Protein AF-A0AB33JSW4-F1 (afdb_monomer_lite)

Foldseek 3Di:
DDDDPDDDDDDWDWDQQQEEEEEWQCPPQNQLRQQVSLQLCLLQRLQALYFYAYLVLLPPPLLVVLLLVSLHQYYAYEFEAPVSVCLSVPCPLVVVLVVDPQPDDVSSVVVSVVRRLDTDDDPSSVSSLVSSVVSCVVSVHPPDPVSVVGHYRYPNDDSCPNDPLSVVQDDDQDADESSLRRFLVNSQVRLVQTYHPDDDPDDDHNVNVSVCLLPPPPPVVVCVSVVRDDPPHHRSHDCVSSVGDTDDDDDDADAAAEFEERDSNSSSSQRSVVSVHVHYGYDYDDDPPPSVCVNPPPPHDDDDDD

Secondary structure (DSSP, 8-state):
--------------PPPP-EEEEE--SS-HHHHHHHHHHHHHHHHTTTT-EEEETGGGG-HHHHHHHHHH--SEEEEEE-BHHHHHHHSTTHHHHHHHHS--SSHHHHHHHHHHHHHSBP--HHHHHHHHHHHHHHHHHT-S-SGGGTT-S-EETTS-TTTS-GGGGT--SPPB-EEGGG--SHHHHHHHHHH-EE-----S---HHHHHHHHHT-S--HHHHHHSTT--TT--BTT-TTTTT------SPPPPPPEEEE-SSHHHHHHHHHHHHHSS-EEEE-SSS--GGGGGG--SSPPP----

Radius of gyration: 21.15 Å; chains: 1; bounding box: 60×50×78 Å

pLDDT: mean 75.03, std 19.71, range [27.05, 97.94]

Sequence (306 aa):
MSEQPLTFLPLSYAARPPRLVVVAPQGDDWVRWAAAALARLSKVWGCSGSVVLPAEAIEHPALQRCLARLQSDHVVPYVPSWDTADEITPGLIEGLLARHVIPDEAAREEFERSVRKESWNAPVVAEAEAAATALRSRLAVNQREDFLHVHHLFDADDDHSLTPLASVATAPLIGVPKSLVTTAASLAYAMHVGVQETLLEGLVESRQWLEAAARRDESPLLGDFHPAAGPDALAMMSHQAGLCVQVRRGYQPAQATMVLGDRPEDFALAQVLRQLHDSVVWLPGDEVSLASFWLFDRGHRIVPSR

Organism: NCBI:txid3231513

Structure (mmCIF, N/CA/C/O backbone):
data_AF-A0AB33JSW4-F1
#
_entry.id   AF-A0AB33JSW4-F1
#
loop_
_atom_site.group_PDB
_atom_site.id
_atom_site.type_symbol
_atom_site.label_atom_id
_atom_site.label_alt_id
_atom_site.label_comp_id
_atom_site.label_asym_id
_atom_site.label_entity_id
_atom_site.label_seq_id
_atom_site.pdbx_PDB_ins_code
_atom_site.Cartn_x
_atom_site.Cartn_y
_atom_site.Cartn_z
_atom_site.occupancy
_atom_site.B_iso_or_equiv
_atom_site.auth_seq_id
_atom_site.auth_comp_id
_atom_site.auth_asym_id
_atom_site.auth_atom_id
_atom_site.pdbx_PDB_model_num
ATOM 1 N N . MET A 1 1 ? -33.353 11.082 50.898 1.00 48.84 1 MET A N 1
ATOM 2 C CA . MET A 1 1 ? -32.265 11.547 50.014 1.00 48.84 1 MET A CA 1
ATOM 3 C C . MET A 1 1 ? -31.881 10.363 49.149 1.00 48.84 1 MET A C 1
ATOM 5 O O . MET A 1 1 ? -31.458 9.362 49.705 1.00 48.84 1 MET A O 1
ATOM 9 N N . SER A 1 2 ? -32.166 10.404 47.846 1.00 55.88 2 SER A N 1
ATOM 10 C CA . SER A 1 2 ? -31.800 9.322 46.926 1.00 55.88 2 SER A CA 1
ATOM 11 C C . SER A 1 2 ? -30.300 9.391 46.655 1.00 55.88 2 SER A C 1
ATOM 13 O O . SER A 1 2 ? -29.830 10.400 46.128 1.00 55.88 2 SER A O 1
ATOM 15 N N . GLU A 1 3 ? -29.561 8.350 47.024 1.00 59.19 3 GLU A N 1
ATOM 16 C CA . GLU A 1 3 ? -28.165 8.191 46.622 1.00 59.19 3 GLU A CA 1
ATOM 17 C C . GLU A 1 3 ? -28.110 8.082 45.095 1.00 59.19 3 GLU A C 1
ATOM 19 O O . GLU A 1 3 ? -28.617 7.126 44.508 1.00 59.19 3 GLU A O 1
ATOM 24 N N . GLN A 1 4 ? -27.548 9.093 44.433 1.00 62.22 4 GLN A N 1
ATOM 25 C CA . GLN A 1 4 ? -27.188 8.956 43.028 1.00 62.22 4 GLN A CA 1
ATOM 26 C C . GLN A 1 4 ? -25.978 8.019 42.943 1.00 62.22 4 GLN A C 1
ATOM 28 O O . GLN A 1 4 ? -24.983 8.264 43.630 1.00 62.22 4 GLN A O 1
ATOM 33 N N . PRO A 1 5 ? -26.033 6.956 42.124 1.00 63.19 5 PRO A N 1
ATOM 34 C CA . PRO A 1 5 ? -24.902 6.060 41.964 1.00 63.19 5 PRO A CA 1
ATOM 35 C C . PRO A 1 5 ? -23.712 6.834 41.388 1.00 63.19 5 PRO A C 1
ATOM 37 O O . PRO A 1 5 ? -23.819 7.497 40.352 1.00 63.19 5 PRO A O 1
ATOM 40 N N . LEU A 1 6 ? -22.569 6.741 42.072 1.00 54.00 6 LEU A N 1
ATOM 41 C CA . LEU A 1 6 ? -21.294 7.250 41.578 1.00 54.00 6 LEU A CA 1
ATOM 42 C C . LEU A 1 6 ? -21.015 6.622 40.210 1.00 54.00 6 LEU A C 1
ATOM 44 O O . LEU A 1 6 ? -20.817 5.414 40.089 1.00 54.00 6 LEU A O 1
ATOM 48 N N . THR A 1 7 ? -21.028 7.454 39.173 1.00 54.31 7 THR A N 1
ATOM 49 C CA . THR A 1 7 ? -20.719 7.031 37.810 1.00 54.31 7 THR A CA 1
ATOM 50 C C . THR A 1 7 ? -19.234 7.267 37.587 1.00 54.31 7 THR A C 1
ATOM 52 O O . THR A 1 7 ? -18.783 8.406 37.483 1.00 54.31 7 THR A O 1
ATOM 55 N N . PHE A 1 8 ? -18.451 6.193 37.568 1.00 61.72 8 PHE A N 1
ATOM 56 C CA . PHE A 1 8 ? -17.027 6.277 37.269 1.00 61.72 8 PHE A CA 1
ATOM 57 C C . PHE A 1 8 ? -16.837 6.334 35.751 1.00 61.72 8 PHE A C 1
ATOM 59 O O . PHE A 1 8 ? -17.281 5.439 35.036 1.00 61.72 8 PHE A O 1
ATOM 66 N N . LEU A 1 9 ? -16.165 7.379 35.263 1.00 56.12 9 LEU A N 1
ATOM 67 C CA . LEU A 1 9 ? -15.677 7.445 33.886 1.00 56.12 9 LEU A CA 1
ATOM 68 C C . LEU A 1 9 ? -14.349 6.679 33.812 1.00 56.12 9 LEU A C 1
ATOM 70 O O . LEU A 1 9 ? -13.378 7.099 34.449 1.00 56.12 9 LEU A O 1
ATOM 74 N N . PRO A 1 10 ? -14.275 5.553 33.085 1.00 53.09 10 PRO A N 1
ATOM 75 C CA . PRO A 1 10 ? -13.012 4.861 32.892 1.00 53.09 10 PRO A CA 1
ATOM 76 C C . PRO A 1 10 ? -12.062 5.760 32.096 1.00 53.09 10 PRO A C 1
ATOM 78 O O . PRO A 1 10 ? -12.411 6.270 31.033 1.00 53.09 10 PRO A O 1
ATOM 81 N N . LEU A 1 11 ? -10.854 5.948 32.626 1.00 45.06 11 LEU A N 1
ATOM 82 C CA . LEU A 1 11 ? -9.808 6.762 32.017 1.00 45.06 11 LEU A CA 1
ATOM 83 C C . LEU A 1 11 ? -8.720 5.816 31.501 1.00 45.06 11 LEU A C 1
ATOM 85 O O . LEU A 1 11 ? -8.040 5.156 32.287 1.00 45.06 11 LEU A O 1
ATOM 89 N N . SER A 1 12 ? -8.598 5.701 30.180 1.00 52.09 12 SER A N 1
ATOM 90 C CA . SER A 1 12 ? -7.522 4.959 29.517 1.00 52.09 12 SER A CA 1
ATOM 91 C C . SER A 1 12 ? -6.473 5.937 29.005 1.00 52.09 12 SER A C 1
ATOM 93 O O . SER A 1 12 ? -6.820 6.895 28.316 1.00 52.09 12 SER A O 1
ATOM 95 N N . TYR A 1 13 ? -5.201 5.675 29.295 1.00 48.50 13 TYR A N 1
ATOM 96 C CA . TYR A 1 13 ? -4.075 6.399 28.716 1.00 48.50 13 TYR A CA 1
ATOM 97 C C . TYR A 1 13 ? -3.141 5.402 28.027 1.00 48.50 13 TYR A C 1
ATOM 99 O O . TYR A 1 13 ? -2.859 4.325 28.550 1.00 48.50 13 TYR A O 1
ATOM 107 N N . ALA A 1 14 ? -2.680 5.761 26.838 1.00 56.78 14 ALA A N 1
ATOM 108 C CA . ALA A 1 14 ? -1.619 5.075 26.118 1.00 56.78 14 ALA A CA 1
ATOM 109 C C . ALA A 1 14 ? -0.850 6.131 25.319 1.00 56.78 14 ALA A C 1
ATOM 111 O O . ALA A 1 14 ? -1.443 7.124 24.886 1.00 56.78 14 ALA A O 1
ATOM 112 N N . ALA A 1 15 ? 0.452 5.926 25.112 1.00 61.16 15 ALA A N 1
ATOM 113 C CA . ALA A 1 15 ? 1.154 6.662 24.070 1.00 61.16 15 ALA A CA 1
ATOM 114 C C . ALA A 1 15 ? 0.527 6.262 22.725 1.00 61.16 15 ALA A C 1
ATOM 116 O O . ALA A 1 15 ? 0.390 5.073 22.431 1.00 61.16 15 ALA A O 1
ATOM 117 N N . ARG A 1 16 ? 0.068 7.244 21.945 1.00 68.06 16 ARG A N 1
ATOM 118 C CA . ARG A 1 16 ? -0.501 6.974 20.623 1.00 68.06 16 ARG A CA 1
ATOM 119 C C . ARG A 1 16 ? 0.647 6.576 19.685 1.00 68.06 16 ARG A C 1
ATOM 121 O O . ARG A 1 16 ? 1.625 7.323 19.652 1.00 68.06 16 ARG A O 1
ATOM 128 N N . PRO A 1 17 ? 0.549 5.470 18.922 1.00 70.06 17 PRO A N 1
ATOM 129 C CA . PRO A 1 17 ? 1.526 5.202 17.873 1.00 70.06 17 PRO A CA 1
ATOM 130 C C . PRO A 1 17 ? 1.549 6.372 16.877 1.00 70.06 17 PRO A C 1
ATOM 132 O O . PRO A 1 17 ? 0.487 6.965 16.631 1.00 70.06 17 PRO A O 1
ATOM 135 N N . PRO A 1 18 ? 2.713 6.697 16.288 1.00 75.75 18 PRO A N 1
ATOM 136 C CA . PRO A 1 18 ? 2.768 7.543 15.106 1.00 75.75 18 PRO A CA 1
ATOM 137 C C . PRO A 1 18 ? 1.822 7.005 14.032 1.00 75.75 18 PRO A C 1
ATOM 139 O O . PRO A 1 18 ? 1.801 5.808 13.751 1.00 75.75 18 PRO A O 1
ATOM 142 N N . ARG A 1 19 ? 1.002 7.883 13.459 1.00 84.19 19 ARG A N 1
ATOM 143 C CA . ARG A 1 19 ? 0.019 7.540 12.431 1.00 84.19 19 ARG A CA 1
ATOM 144 C C . ARG A 1 19 ? 0.489 8.077 11.095 1.00 84.19 19 ARG A C 1
ATOM 146 O O . ARG A 1 19 ? 0.356 9.274 10.824 1.00 84.19 19 ARG A O 1
ATOM 153 N N . LEU A 1 20 ? 1.020 7.187 10.269 1.00 87.75 20 LEU A N 1
ATOM 154 C CA . LEU A 1 20 ? 1.407 7.490 8.902 1.00 87.75 20 LEU A CA 1
ATOM 155 C C . LEU A 1 20 ? 0.274 7.106 7.949 1.00 87.75 20 LEU A C 1
ATOM 157 O O . LEU A 1 20 ? -0.283 6.013 8.027 1.00 87.75 20 LEU A O 1
ATOM 161 N N . VAL A 1 21 ? -0.060 8.008 7.037 1.00 94.12 21 VAL A N 1
ATOM 162 C CA . VAL A 1 21 ? -0.893 7.703 5.875 1.00 94.12 21 VAL A CA 1
ATOM 163 C C . VAL A 1 21 ? 0.030 7.568 4.675 1.00 94.12 21 VAL A C 1
ATOM 165 O O . VAL A 1 21 ? 0.664 8.542 4.270 1.00 94.12 21 VAL A O 1
ATOM 168 N N . VAL A 1 22 ? 0.097 6.370 4.110 1.00 95.62 22 VAL A N 1
ATOM 169 C CA . VAL A 1 22 ? 0.805 6.101 2.861 1.00 95.62 22 VAL A CA 1
ATOM 170 C C . VAL A 1 22 ? -0.196 6.130 1.716 1.00 95.62 22 VAL A C 1
ATOM 172 O O . VAL A 1 22 ? -1.188 5.405 1.736 1.00 95.62 22 VAL A O 1
ATOM 175 N N . VAL A 1 23 ? 0.060 6.966 0.718 1.00 97.94 23 VAL A N 1
ATOM 176 C CA . VAL A 1 23 ? -0.725 7.043 -0.512 1.00 97.94 23 VAL A CA 1
ATOM 177 C C . VAL A 1 23 ? -0.049 6.182 -1.567 1.00 97.94 23 VAL A C 1
ATOM 179 O O . VAL A 1 23 ? 1.044 6.507 -2.024 1.00 97.94 23 VAL A O 1
ATOM 182 N N . ALA A 1 24 ? -0.676 5.068 -1.920 1.00 97.94 24 ALA A N 1
ATOM 183 C CA . ALA A 1 24 ? -0.163 4.139 -2.915 1.00 97.94 24 ALA A CA 1
ATOM 184 C C . ALA A 1 24 ? -0.662 4.508 -4.321 1.00 97.94 24 ALA A C 1
ATOM 186 O O . ALA A 1 24 ? -1.804 4.967 -4.455 1.00 97.94 24 ALA A O 1
ATOM 187 N N . PRO A 1 25 ? 0.139 4.255 -5.372 1.00 97.56 25 PRO A N 1
ATOM 188 C CA . PRO A 1 25 ? -0.376 4.186 -6.734 1.00 97.56 25 PRO A CA 1
ATOM 189 C C . PRO A 1 25 ? -1.591 3.252 -6.801 1.00 97.56 25 PRO A C 1
ATOM 191 O O . PRO A 1 25 ? -1.671 2.276 -6.056 1.00 97.56 25 PRO A O 1
ATOM 194 N N . GLN A 1 26 ? -2.552 3.566 -7.669 1.00 94.25 26 GLN A N 1
ATOM 195 C CA . GLN A 1 26 ? -3.720 2.712 -7.882 1.00 94.25 26 GLN A CA 1
ATOM 196 C C . GLN A 1 26 ? -3.551 1.896 -9.163 1.00 94.25 26 GLN A C 1
ATOM 198 O O . GLN A 1 26 ? -3.364 0.689 -9.077 1.00 94.25 26 GLN A O 1
ATOM 203 N N . GLY A 1 27 ? -3.538 2.540 -10.335 1.00 92.38 27 GLY A N 1
ATOM 204 C CA . GLY A 1 27 ? -3.425 1.841 -11.621 1.00 92.38 27 GLY A CA 1
ATOM 205 C C . GLY A 1 27 ? -4.457 0.715 -11.799 1.00 92.38 27 GLY A C 1
ATOM 206 O O . GLY A 1 27 ? -5.450 0.639 -11.074 1.00 92.38 27 GLY A O 1
ATOM 207 N N . ASP A 1 28 ? -4.202 -0.178 -12.757 1.00 93.31 28 ASP A N 1
ATOM 208 C CA . ASP A 1 28 ? -5.094 -1.314 -13.029 1.00 93.31 28 ASP A CA 1
ATOM 209 C C . ASP A 1 28 ? -4.992 -2.416 -11.952 1.00 93.31 28 ASP A C 1
ATOM 211 O O . ASP A 1 28 ? -5.995 -3.036 -11.602 1.00 93.31 28 ASP A O 1
ATOM 215 N N . ASP A 1 29 ? -3.797 -2.639 -11.383 1.00 95.12 29 ASP A N 1
ATOM 216 C CA . ASP A 1 29 ? -3.545 -3.633 -10.323 1.00 95.12 29 ASP A CA 1
ATOM 217 C C . ASP A 1 29 ? -3.324 -2.970 -8.952 1.00 95.12 29 ASP A C 1
ATOM 219 O O . ASP A 1 29 ? -2.264 -3.054 -8.321 1.00 95.12 29 ASP A O 1
ATOM 223 N N . TRP A 1 30 ? -4.355 -2.268 -8.482 1.00 96.12 30 TRP A N 1
ATOM 224 C CA . TRP A 1 30 ? -4.317 -1.535 -7.214 1.00 96.12 30 TRP A CA 1
ATOM 225 C C . TRP A 1 30 ? -4.045 -2.426 -6.000 1.00 96.12 30 TRP A C 1
ATOM 227 O O . TRP A 1 30 ? -3.497 -1.955 -5.001 1.00 96.12 30 TRP A O 1
ATOM 237 N N . VAL A 1 31 ? -4.415 -3.710 -6.073 1.00 96.06 31 VAL A N 1
ATOM 238 C CA . VAL A 1 31 ? -4.191 -4.676 -4.995 1.00 96.06 31 VAL A CA 1
ATOM 239 C C . VAL A 1 31 ? -2.697 -4.876 -4.789 1.00 96.06 31 VAL A C 1
ATOM 241 O O . VAL A 1 31 ? -2.221 -4.764 -3.656 1.00 96.06 31 VAL A O 1
ATOM 244 N N . ARG A 1 32 ? -1.948 -5.130 -5.868 1.00 95.94 32 ARG A N 1
ATOM 245 C CA . ARG A 1 32 ? -0.498 -5.311 -5.773 1.00 95.94 32 ARG A CA 1
ATOM 246 C C . ARG A 1 32 ? 0.220 -4.028 -5.382 1.00 95.94 32 ARG A C 1
ATOM 248 O O . ARG A 1 32 ? 1.148 -4.089 -4.578 1.00 95.94 32 ARG A O 1
ATOM 255 N N . TRP A 1 33 ? -0.230 -2.869 -5.865 1.00 97.31 33 TRP A N 1
ATOM 256 C CA . TRP A 1 33 ? 0.337 -1.588 -5.433 1.00 97.31 33 TRP A CA 1
ATOM 257 C C . TRP A 1 33 ? 0.115 -1.319 -3.943 1.00 97.31 33 TRP A C 1
ATOM 259 O O . TRP A 1 33 ? 1.050 -0.937 -3.234 1.00 97.31 33 TRP A O 1
ATOM 269 N N . ALA A 1 34 ? -1.094 -1.575 -3.437 1.00 97.00 34 ALA A N 1
ATOM 270 C CA . ALA A 1 34 ? -1.393 -1.473 -2.014 1.00 97.00 34 ALA A CA 1
ATOM 271 C C . ALA A 1 34 ? -0.574 -2.477 -1.189 1.00 97.00 34 ALA A C 1
ATOM 273 O O . ALA A 1 34 ? -0.084 -2.128 -0.115 1.00 97.00 34 ALA A O 1
ATOM 274 N N . ALA A 1 35 ? -0.388 -3.702 -1.690 1.00 95.00 35 ALA A N 1
ATOM 275 C CA . ALA A 1 35 ? 0.438 -4.717 -1.045 1.00 95.00 35 ALA A CA 1
ATOM 276 C C . ALA A 1 35 ? 1.918 -4.314 -0.987 1.00 95.00 35 ALA A C 1
ATOM 278 O O . ALA A 1 35 ? 2.541 -4.486 0.058 1.00 95.00 35 ALA A O 1
ATOM 279 N N . ALA A 1 36 ? 2.466 -3.740 -2.060 1.00 95.06 36 ALA A N 1
ATOM 280 C CA . ALA A 1 36 ? 3.840 -3.245 -2.101 1.00 95.06 36 ALA A CA 1
ATOM 281 C C . ALA A 1 36 ? 4.058 -2.098 -1.102 1.00 95.06 36 ALA A C 1
ATOM 283 O O . ALA A 1 36 ? 4.956 -2.170 -0.260 1.00 95.06 36 ALA A O 1
ATOM 284 N N . ALA A 1 37 ? 3.160 -1.108 -1.095 1.00 94.56 37 ALA A N 1
ATOM 285 C CA . ALA A 1 37 ? 3.185 -0.028 -0.113 1.00 94.56 37 ALA A CA 1
ATOM 286 C C . ALA A 1 37 ? 3.052 -0.553 1.328 1.00 94.56 37 ALA A C 1
ATOM 288 O O . ALA A 1 37 ? 3.735 -0.070 2.232 1.00 94.56 37 ALA A O 1
ATOM 289 N N . LEU A 1 38 ? 2.200 -1.560 1.555 1.00 91.75 38 LEU A N 1
ATOM 290 C CA . LEU A 1 38 ? 2.018 -2.178 2.867 1.00 91.75 38 LEU A CA 1
ATOM 291 C C . LEU A 1 38 ? 3.250 -2.976 3.299 1.00 91.75 38 LEU A C 1
ATOM 293 O O . LEU A 1 38 ? 3.618 -2.909 4.470 1.00 91.75 38 LEU A O 1
ATOM 297 N N . ALA A 1 39 ? 3.904 -3.690 2.381 1.00 89.00 39 ALA A N 1
ATOM 298 C CA . ALA A 1 39 ? 5.151 -4.406 2.647 1.00 89.00 39 ALA A CA 1
ATOM 299 C C . ALA A 1 39 ? 6.218 -3.432 3.132 1.00 89.00 39 ALA A C 1
ATOM 301 O O . ALA A 1 39 ? 6.839 -3.619 4.182 1.00 89.00 39 ALA A O 1
ATOM 302 N N . ARG A 1 40 ? 6.326 -2.320 2.408 1.00 87.88 40 ARG A N 1
ATOM 303 C CA . ARG A 1 40 ? 7.304 -1.290 2.687 1.00 87.88 40 ARG A CA 1
ATOM 304 C C . ARG A 1 40 ? 7.039 -0.566 4.003 1.00 87.88 40 ARG A C 1
ATOM 306 O O . ARG A 1 40 ? 7.933 -0.421 4.837 1.00 87.88 40 ARG A O 1
ATOM 313 N N . LEU A 1 41 ? 5.786 -0.187 4.241 1.00 85.75 41 LEU A N 1
ATOM 314 C CA . LEU A 1 41 ? 5.340 0.395 5.505 1.00 85.75 41 LEU A CA 1
ATOM 315 C C . LEU A 1 41 ? 5.586 -0.555 6.688 1.00 85.75 41 LEU A C 1
ATOM 317 O O . LEU A 1 41 ? 5.984 -0.111 7.768 1.00 85.75 41 LEU A O 1
ATOM 321 N N . SER A 1 42 ? 5.376 -1.859 6.481 1.00 79.25 42 SER A N 1
ATOM 322 C CA . SER A 1 42 ? 5.580 -2.880 7.513 1.00 79.25 42 SER A CA 1
ATOM 323 C C . SER A 1 42 ? 7.051 -2.989 7.891 1.00 79.25 42 SER A C 1
ATOM 325 O O . SER A 1 42 ? 7.368 -3.124 9.070 1.00 79.25 42 SER A O 1
ATOM 327 N N . LYS A 1 43 ? 7.946 -2.874 6.910 1.00 77.44 43 LYS A N 1
ATOM 328 C CA . LYS A 1 43 ? 9.390 -2.954 7.117 1.00 77.44 43 LYS A CA 1
ATOM 329 C C . LYS A 1 43 ? 9.960 -1.733 7.841 1.00 77.44 43 LYS A C 1
ATOM 331 O O . LYS A 1 43 ? 10.730 -1.889 8.780 1.00 77.44 43 LYS A O 1
ATOM 336 N N . VAL A 1 44 ? 9.543 -0.528 7.445 1.00 73.75 44 VAL A N 1
ATOM 337 C CA . VAL A 1 44 ? 10.120 0.726 7.964 1.00 73.75 44 VAL A CA 1
ATOM 338 C C . VAL A 1 44 ? 9.483 1.180 9.286 1.00 73.75 44 VAL A C 1
ATOM 340 O O . VAL A 1 44 ? 10.169 1.709 10.160 1.00 73.75 44 VAL A O 1
ATOM 343 N N . TRP A 1 45 ? 8.170 0.993 9.456 1.00 69.12 45 TRP A N 1
ATOM 344 C CA . TRP A 1 45 ? 7.420 1.526 10.608 1.00 69.12 45 TRP A CA 1
ATOM 345 C C . TRP A 1 45 ? 6.730 0.462 11.459 1.00 69.12 45 TRP A C 1
ATOM 347 O O . TRP A 1 45 ? 6.041 0.810 12.422 1.00 69.12 45 TRP A O 1
ATOM 357 N N . GLY A 1 46 ? 6.853 -0.822 11.105 1.00 68.94 46 GLY A N 1
ATOM 358 C CA . GLY A 1 46 ? 6.104 -1.885 11.775 1.00 68.94 46 GLY A CA 1
ATOM 359 C C . GLY A 1 46 ? 4.595 -1.639 11.735 1.00 68.94 46 GLY A C 1
ATOM 360 O O . GLY A 1 46 ? 3.907 -2.025 12.671 1.00 68.94 46 GLY A O 1
ATOM 361 N N . CYS A 1 47 ? 4.105 -0.898 10.726 1.00 69.88 47 CYS A N 1
ATOM 362 C CA . CYS A 1 47 ? 2.703 -0.605 10.400 1.00 69.88 47 CYS A CA 1
ATOM 363 C C . CYS A 1 47 ? 1.731 -0.125 11.504 1.00 69.88 47 CYS A C 1
ATOM 365 O O . CYS A 1 47 ? 0.564 0.160 11.219 1.00 69.88 47 CYS A O 1
ATOM 367 N N . SER A 1 48 ? 2.152 -0.028 12.761 1.00 73.69 48 SER A N 1
ATOM 368 C CA . SER A 1 48 ? 1.279 0.279 13.890 1.00 73.69 48 SER A CA 1
ATOM 369 C C . SER A 1 48 ? 0.696 1.679 13.737 1.00 73.69 48 SER A C 1
ATOM 371 O O . SER A 1 48 ? 1.423 2.644 13.518 1.00 73.69 48 SER A O 1
ATOM 373 N N . GLY A 1 49 ? -0.630 1.803 13.832 1.00 77.00 49 GLY A N 1
ATOM 374 C CA . GLY A 1 49 ? -1.304 3.100 13.710 1.00 77.00 49 GLY A CA 1
ATOM 375 C C . GLY A 1 49 ? -1.355 3.672 12.289 1.00 77.00 49 GLY A C 1
ATOM 376 O O . GLY A 1 49 ? -1.975 4.718 12.092 1.00 77.00 49 GLY A O 1
ATOM 377 N N . SER A 1 50 ? -0.724 3.014 11.317 1.00 87.00 50 SER A N 1
ATOM 378 C CA . SER A 1 50 ? -0.538 3.525 9.961 1.00 87.00 50 SER A CA 1
ATOM 379 C C . SER A 1 50 ? -1.501 2.865 8.973 1.00 87.00 50 SER A C 1
ATOM 381 O O . SER A 1 50 ? -2.052 1.794 9.237 1.00 87.00 50 SER A O 1
ATOM 383 N N . VAL A 1 51 ? -1.752 3.535 7.850 1.00 93.00 51 VAL A N 1
ATOM 384 C CA . VAL A 1 51 ? -2.700 3.090 6.818 1.00 93.00 51 VAL A CA 1
ATOM 385 C C . VAL A 1 51 ? -2.106 3.262 5.429 1.00 93.00 51 VAL A C 1
ATOM 387 O O . VAL A 1 51 ? -1.360 4.207 5.186 1.00 93.00 51 VAL A O 1
ATOM 390 N N . VAL A 1 52 ? -2.488 2.373 4.514 1.00 96.25 52 VAL A N 1
ATOM 391 C CA . VAL A 1 52 ? -2.211 2.490 3.078 1.00 96.25 52 VAL A CA 1
ATOM 392 C C . VAL A 1 52 ? -3.518 2.809 2.365 1.00 96.25 52 VAL A C 1
ATOM 394 O O . VAL A 1 52 ? -4.512 2.116 2.579 1.00 96.25 52 VAL A O 1
ATOM 397 N N . LEU A 1 53 ? -3.524 3.851 1.537 1.00 97.50 53 LEU A N 1
ATOM 398 C CA . LEU A 1 53 ? -4.688 4.314 0.786 1.00 97.50 53 LEU A CA 1
ATOM 399 C C . LEU A 1 53 ? -4.338 4.379 -0.707 1.00 97.50 53 LEU A C 1
ATOM 401 O O . LEU A 1 53 ? -3.376 5.065 -1.054 1.00 97.50 53 LEU A O 1
ATOM 405 N N . PRO A 1 54 ? -5.102 3.728 -1.595 1.00 97.94 54 PRO A N 1
ATOM 406 C CA . PRO A 1 54 ? -4.992 3.952 -3.033 1.00 97.94 54 PRO A CA 1
ATOM 407 C C . PRO A 1 54 ? -5.286 5.418 -3.385 1.00 97.94 54 PRO A C 1
ATOM 409 O O . PRO A 1 54 ? -6.174 6.032 -2.788 1.00 97.94 54 PRO A O 1
ATOM 412 N N . ALA A 1 55 ? -4.538 5.980 -4.335 1.00 97.38 55 ALA A N 1
ATOM 413 C CA . ALA A 1 55 ? -4.560 7.410 -4.646 1.00 97.38 55 ALA A CA 1
ATOM 414 C C . ALA A 1 55 ? -5.963 7.964 -4.953 1.00 97.38 55 ALA A C 1
ATOM 416 O O . ALA A 1 55 ? -6.348 8.989 -4.389 1.00 97.38 55 ALA A O 1
ATOM 417 N N . GLU A 1 56 ? -6.757 7.286 -5.786 1.00 94.94 56 GLU A N 1
ATOM 418 C CA . GLU A 1 56 ? -8.079 7.793 -6.188 1.00 94.94 56 GLU A CA 1
ATOM 419 C C . GLU A 1 56 ? -9.116 7.665 -5.062 1.00 94.94 56 GLU A C 1
ATOM 421 O O . GLU A 1 56 ? -10.037 8.479 -4.952 1.00 94.94 56 GLU A O 1
ATOM 426 N N . ALA A 1 57 ? -8.936 6.696 -4.158 1.00 95.44 57 ALA A N 1
ATOM 427 C CA . ALA A 1 57 ? -9.848 6.465 -3.041 1.00 95.44 57 ALA A CA 1
ATOM 428 C C . ALA A 1 57 ? -9.880 7.619 -2.022 1.00 95.44 57 ALA A C 1
ATOM 430 O O . ALA A 1 57 ? -10.862 7.788 -1.294 1.00 95.44 57 ALA A O 1
ATOM 431 N N . ILE A 1 58 ? -8.825 8.437 -1.968 1.00 94.06 58 ILE A N 1
ATOM 432 C CA . ILE A 1 58 ? -8.637 9.526 -0.992 1.00 94.06 58 ILE A CA 1
ATOM 433 C C . ILE A 1 58 ? -9.722 10.605 -1.076 1.00 94.06 58 ILE A C 1
ATOM 435 O O . ILE A 1 58 ? -10.052 11.254 -0.068 1.00 94.06 58 ILE A O 1
ATOM 439 N N . GLU A 1 59 ? -10.291 10.788 -2.263 1.00 92.12 59 GLU A N 1
ATOM 440 C CA . GLU A 1 59 ? -11.333 11.779 -2.504 1.00 92.12 59 GLU A CA 1
ATOM 441 C C . GLU A 1 59 ? -12.729 11.274 -2.131 1.00 92.12 59 GLU A C 1
ATOM 443 O O . GLU A 1 59 ? -13.659 12.076 -2.013 1.00 92.12 59 GLU A O 1
ATOM 448 N N . HIS A 1 60 ? -12.883 9.981 -1.826 1.00 93.12 60 HIS A N 1
ATOM 449 C CA . HIS A 1 60 ? -14.177 9.410 -1.481 1.00 93.12 60 HIS A CA 1
ATOM 450 C C . HIS A 1 60 ? -14.777 10.074 -0.218 1.00 93.12 60 HIS A C 1
ATOM 452 O O . HIS A 1 60 ? -14.169 10.019 0.861 1.00 93.12 60 HIS A O 1
ATOM 458 N N . PRO A 1 61 ? -15.996 10.656 -0.275 1.00 88.50 61 PRO A N 1
ATOM 459 C CA . PRO A 1 61 ? -16.563 11.451 0.824 1.00 88.50 61 PRO A CA 1
ATOM 460 C C . PRO A 1 61 ? -16.669 10.715 2.166 1.00 88.50 61 PRO A C 1
ATOM 462 O O . PRO A 1 61 ? -16.514 11.319 3.233 1.00 88.50 61 PRO A O 1
ATOM 465 N N . ALA A 1 62 ? -16.928 9.402 2.139 1.00 85.94 62 ALA A N 1
ATOM 466 C CA . ALA A 1 62 ? -16.984 8.599 3.361 1.00 85.94 62 ALA A CA 1
ATOM 467 C C . ALA A 1 62 ? -15.610 8.507 4.044 1.00 85.94 62 ALA A C 1
ATOM 469 O O . ALA A 1 62 ? -15.532 8.594 5.271 1.00 85.94 62 ALA A O 1
ATOM 470 N N . LEU A 1 63 ? -14.538 8.416 3.253 1.00 92.44 63 LEU A N 1
ATOM 471 C CA . LEU A 1 63 ? -13.171 8.311 3.743 1.00 92.44 63 LEU A CA 1
ATOM 472 C C . LEU A 1 63 ? -12.690 9.636 4.341 1.00 92.44 63 LEU A C 1
ATOM 474 O O . LEU A 1 63 ? -12.062 9.634 5.397 1.00 92.44 63 LEU A O 1
ATOM 478 N N . GLN A 1 64 ? -13.058 10.775 3.743 1.00 90.44 64 GLN A N 1
ATOM 479 C CA . GLN A 1 64 ? -12.620 12.099 4.208 1.00 90.44 64 GLN A CA 1
ATOM 480 C C . GLN A 1 64 ? -12.962 12.358 5.685 1.00 90.44 64 GLN A C 1
ATOM 482 O O . GLN A 1 64 ? -12.134 12.865 6.444 1.00 90.44 64 GLN A O 1
ATOM 487 N N . ARG A 1 65 ? -14.168 11.962 6.118 1.00 88.12 65 ARG A N 1
ATOM 488 C CA . ARG A 1 65 ? -14.598 12.100 7.521 1.00 88.12 65 ARG A CA 1
ATOM 489 C C . ARG A 1 65 ? -13.788 11.208 8.458 1.00 88.12 65 ARG A C 1
ATOM 491 O O . ARG A 1 65 ? -13.471 11.624 9.571 1.00 88.12 65 ARG A O 1
ATOM 498 N N . CYS A 1 66 ? -13.456 9.998 8.021 1.00 91.75 66 CYS A N 1
ATOM 499 C CA . CYS A 1 66 ? -12.648 9.068 8.801 1.00 91.75 66 CYS A CA 1
ATOM 500 C C . CYS A 1 66 ? -11.190 9.549 8.897 1.00 91.75 66 CYS A C 1
ATOM 502 O O . CYS A 1 66 ? -10.621 9.542 9.985 1.00 91.75 66 CYS A O 1
ATOM 504 N N . LEU A 1 67 ? -10.616 10.068 7.808 1.00 92.81 67 LEU A N 1
ATOM 505 C CA . LEU A 1 67 ? -9.250 10.606 7.777 1.00 92.81 67 LEU A CA 1
ATOM 506 C C . LEU A 1 67 ? -9.069 11.814 8.703 1.00 92.81 67 LEU A C 1
ATOM 508 O O . LEU A 1 67 ? -8.088 11.879 9.440 1.00 92.81 67 LEU A O 1
ATOM 512 N N . ALA A 1 68 ? -10.050 12.720 8.758 1.00 89.81 68 ALA A N 1
ATOM 513 C CA . ALA A 1 68 ? -10.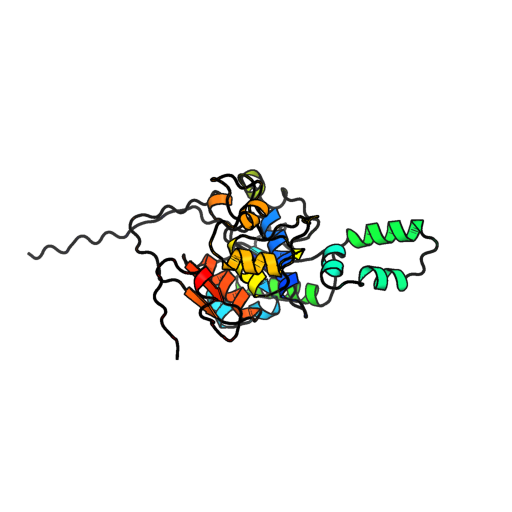026 13.832 9.710 1.00 89.81 68 ALA A CA 1
ATOM 514 C C . ALA A 1 68 ? -9.994 13.351 11.177 1.00 89.81 68 ALA A C 1
ATOM 516 O O . ALA A 1 68 ? -9.361 13.971 12.030 1.00 89.81 68 ALA A O 1
ATOM 517 N N . ARG A 1 69 ? -10.647 12.218 11.477 1.00 90.69 69 ARG A N 1
ATOM 518 C CA . ARG A 1 69 ? -10.650 11.600 12.815 1.00 90.69 69 ARG A CA 1
ATOM 519 C C . ARG A 1 69 ? -9.393 10.784 13.098 1.00 90.69 69 ARG A C 1
ATOM 521 O O . ARG A 1 69 ? -9.030 10.638 14.264 1.00 90.69 69 ARG A O 1
ATOM 528 N N . LEU A 1 70 ? -8.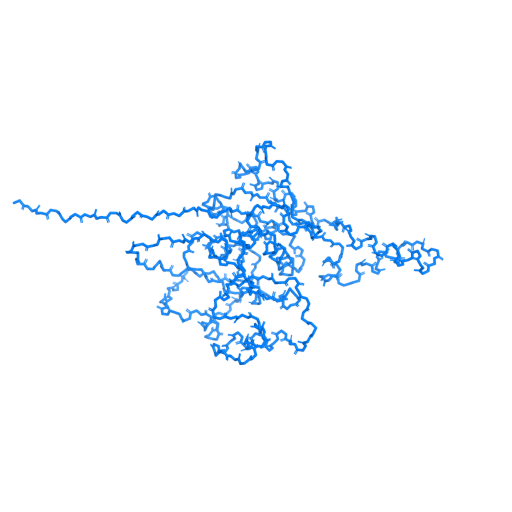734 10.263 12.061 1.00 89.62 70 LEU A N 1
ATOM 529 C CA . LEU A 1 70 ? -7.469 9.544 12.193 1.00 89.62 70 LEU A CA 1
ATOM 530 C C . LEU A 1 70 ? -6.379 10.458 12.755 1.00 89.62 70 LEU A C 1
ATOM 532 O O . LEU A 1 70 ? -5.515 9.970 13.477 1.00 89.62 70 LEU A O 1
ATOM 536 N N . GLN A 1 71 ? -6.449 11.770 12.491 1.00 88.75 71 GLN A N 1
ATOM 537 C CA . GLN A 1 71 ? -5.473 12.755 12.969 1.00 88.75 71 GLN A CA 1
ATOM 538 C C . GLN A 1 71 ? -4.039 12.298 12.661 1.00 88.75 71 GLN A C 1
ATOM 540 O O . GLN A 1 71 ? -3.241 12.160 13.585 1.00 88.75 71 GLN A O 1
ATOM 545 N N . SER A 1 72 ? -3.746 11.953 11.406 1.00 89.50 72 SER A N 1
ATOM 546 C CA . SER A 1 72 ? -2.426 11.460 10.990 1.00 89.50 72 SER A CA 1
ATOM 547 C C . SER A 1 72 ? -1.311 12.434 11.367 1.00 89.50 72 SER A C 1
ATOM 549 O O . SER A 1 72 ? -1.509 13.644 11.302 1.00 89.50 72 SER A O 1
ATOM 551 N N . ASP A 1 73 ? -0.142 11.912 11.720 1.00 86.19 73 ASP A N 1
ATOM 552 C CA . ASP A 1 73 ? 1.049 12.730 11.977 1.00 86.19 73 ASP A CA 1
ATOM 553 C C . ASP A 1 73 ? 1.748 13.079 10.660 1.00 86.19 73 ASP A C 1
ATOM 555 O O . ASP A 1 73 ? 2.209 14.204 10.462 1.00 86.19 73 ASP A O 1
ATOM 559 N N . HIS A 1 74 ? 1.751 12.116 9.733 1.00 88.00 74 HIS A N 1
ATOM 560 C CA . HIS A 1 74 ? 2.390 12.244 8.436 1.00 88.00 74 HIS A CA 1
ATOM 561 C C . HIS A 1 74 ? 1.523 11.682 7.312 1.00 88.00 74 HIS A C 1
ATOM 563 O O . HIS A 1 74 ? 0.819 10.687 7.488 1.00 88.00 74 HIS A O 1
ATOM 569 N N . VAL A 1 75 ? 1.624 12.299 6.138 1.00 93.00 75 VAL A N 1
ATOM 570 C CA . VAL A 1 75 ? 1.113 11.758 4.873 1.00 93.00 75 VAL A CA 1
ATOM 571 C C . VAL A 1 75 ? 2.278 11.673 3.891 1.00 93.00 75 VAL A C 1
ATOM 573 O O . VAL A 1 75 ? 2.972 12.672 3.676 1.00 93.00 75 VAL A O 1
ATOM 576 N N . VAL A 1 76 ? 2.499 10.511 3.282 1.00 93.19 76 VAL A N 1
ATOM 577 C CA . VAL A 1 76 ? 3.550 10.289 2.278 1.00 93.19 76 VAL A CA 1
ATOM 578 C C . VAL A 1 76 ? 3.015 9.508 1.080 1.00 93.19 76 VAL A C 1
ATOM 580 O O . VAL A 1 76 ? 2.251 8.572 1.281 1.00 93.19 76 VAL A O 1
ATOM 583 N N . PRO A 1 77 ? 3.377 9.857 -0.161 1.00 95.88 77 PRO A N 1
ATOM 584 C CA . PRO A 1 77 ? 3.239 8.962 -1.292 1.00 95.88 77 PRO A CA 1
ATOM 585 C C . PRO A 1 77 ? 4.254 7.818 -1.198 1.00 95.88 77 PRO A C 1
ATOM 587 O O . PRO A 1 77 ? 5.376 7.992 -0.709 1.00 95.88 77 PRO A O 1
ATOM 590 N N . TYR A 1 78 ? 3.841 6.654 -1.678 1.00 96.12 78 TYR A N 1
ATOM 591 C CA . TYR A 1 78 ? 4.719 5.528 -1.949 1.00 96.12 78 TYR A CA 1
ATOM 592 C C . TYR A 1 78 ? 5.313 5.676 -3.351 1.00 96.12 78 TYR A C 1
ATOM 594 O O . TYR A 1 78 ? 4.573 5.823 -4.325 1.00 96.12 78 TYR A O 1
ATOM 602 N N . VAL A 1 79 ? 6.641 5.632 -3.435 1.00 95.56 79 VAL A N 1
ATOM 603 C CA . VAL A 1 79 ? 7.393 5.715 -4.686 1.00 95.56 79 VAL A CA 1
ATOM 604 C C . VAL A 1 79 ? 8.145 4.394 -4.881 1.00 95.56 79 VAL A C 1
ATOM 606 O O . VAL A 1 79 ? 9.162 4.161 -4.220 1.00 95.56 79 VAL A O 1
ATOM 609 N N . PRO A 1 80 ? 7.642 3.508 -5.752 1.00 95.38 80 PRO A N 1
ATOM 610 C CA . PRO A 1 80 ? 8.249 2.202 -5.982 1.00 95.38 80 PRO A CA 1
ATOM 611 C C . PRO A 1 80 ? 9.560 2.316 -6.771 1.00 95.38 80 PRO A C 1
ATOM 613 O O . PRO A 1 80 ? 9.793 3.293 -7.489 1.00 95.38 80 PRO A O 1
ATOM 616 N N . SER A 1 81 ? 10.405 1.292 -6.683 1.00 94.81 81 SER A N 1
ATOM 617 C CA . SER A 1 81 ? 11.529 1.100 -7.603 1.00 94.81 81 SER A CA 1
ATOM 618 C C . SER A 1 81 ? 11.065 0.532 -8.948 1.00 94.81 81 SER A C 1
ATOM 620 O O . SER A 1 81 ? 9.933 0.055 -9.096 1.00 94.81 81 SER A O 1
ATOM 622 N N . TRP A 1 82 ? 11.965 0.531 -9.935 1.00 95.25 82 TRP A N 1
ATOM 623 C CA . TRP A 1 82 ? 11.747 -0.213 -11.179 1.00 95.25 82 TRP A CA 1
ATOM 624 C C . TRP A 1 82 ? 11.542 -1.713 -10.949 1.00 95.25 82 TRP A C 1
ATOM 626 O O . TRP A 1 82 ? 10.735 -2.308 -11.656 1.00 95.25 82 TRP A O 1
ATOM 636 N N . ASP A 1 83 ? 12.207 -2.310 -9.953 1.00 93.12 83 ASP A N 1
ATOM 637 C CA . ASP A 1 83 ? 12.021 -3.727 -9.609 1.00 93.12 83 ASP A CA 1
ATOM 638 C C . ASP A 1 83 ? 10.580 -4.026 -9.193 1.00 93.12 83 ASP A C 1
ATOM 640 O O . ASP A 1 83 ? 9.957 -4.945 -9.721 1.00 93.12 83 ASP A O 1
ATOM 644 N N . THR A 1 84 ? 10.022 -3.225 -8.282 1.00 94.00 84 THR A N 1
ATOM 645 C CA . THR A 1 84 ? 8.631 -3.401 -7.849 1.00 94.00 84 THR A CA 1
ATOM 646 C C . THR A 1 84 ? 7.660 -3.154 -9.000 1.00 94.00 84 THR A C 1
ATOM 648 O O . THR A 1 84 ? 6.679 -3.884 -9.147 1.00 94.00 84 THR A O 1
ATOM 651 N N . ALA A 1 85 ? 7.920 -2.143 -9.832 1.00 95.38 85 ALA A N 1
ATOM 652 C CA . ALA A 1 85 ? 7.073 -1.860 -10.982 1.00 95.38 85 ALA A CA 1
ATOM 653 C C . ALA A 1 85 ? 7.052 -3.021 -11.986 1.00 95.38 85 ALA A C 1
ATOM 655 O O . ALA A 1 85 ? 5.978 -3.397 -12.451 1.00 95.38 85 ALA A O 1
ATOM 656 N N . ASP A 1 86 ? 8.212 -3.609 -12.281 1.00 95.12 86 ASP A N 1
ATOM 657 C CA . ASP A 1 86 ? 8.352 -4.756 -13.183 1.00 95.12 86 ASP A CA 1
ATOM 658 C C . ASP A 1 86 ? 7.753 -6.042 -12.585 1.00 95.12 86 ASP A C 1
ATOM 660 O O . ASP A 1 86 ? 7.130 -6.823 -13.294 1.00 95.12 86 ASP A O 1
ATOM 664 N N . GLU A 1 87 ? 7.820 -6.236 -11.263 1.00 92.62 87 GLU A N 1
ATOM 665 C CA . GLU A 1 87 ? 7.127 -7.345 -10.585 1.00 92.62 87 GLU A CA 1
ATOM 666 C C . GLU A 1 87 ? 5.596 -7.259 -10.742 1.00 92.62 87 GLU A C 1
ATOM 668 O O . GLU A 1 87 ? 4.910 -8.277 -10.890 1.00 92.62 87 GLU A O 1
ATOM 673 N N . ILE A 1 88 ? 5.044 -6.043 -10.697 1.00 94.12 88 ILE A N 1
ATOM 674 C CA . ILE A 1 88 ? 3.603 -5.797 -10.838 1.00 94.12 88 ILE A CA 1
ATOM 675 C C . ILE A 1 88 ? 3.185 -5.822 -12.310 1.00 94.12 88 ILE A C 1
ATOM 677 O O . ILE A 1 88 ? 2.139 -6.374 -12.643 1.00 94.12 88 ILE A O 1
ATOM 681 N N . THR A 1 89 ? 4.003 -5.250 -13.192 1.00 94.31 89 THR A N 1
ATOM 682 C CA . THR A 1 89 ? 3.788 -5.212 -14.642 1.00 94.31 89 THR A CA 1
ATOM 683 C C . THR A 1 89 ? 5.000 -5.825 -15.350 1.00 94.31 89 THR A C 1
ATOM 685 O O . THR A 1 89 ? 5.899 -5.092 -15.761 1.00 94.31 89 THR A O 1
ATOM 688 N N . PRO A 1 90 ? 5.042 -7.160 -15.515 1.00 94.62 90 PRO A N 1
ATOM 689 C CA . PRO A 1 90 ? 6.192 -7.837 -16.111 1.00 94.62 90 PRO A CA 1
ATOM 690 C C . PRO A 1 90 ? 6.491 -7.356 -17.530 1.00 94.62 90 PRO A C 1
ATOM 692 O O . PRO A 1 90 ? 5.576 -7.224 -18.351 1.00 94.62 90 PRO A O 1
ATOM 695 N N . GLY A 1 91 ? 7.771 -7.145 -17.842 1.00 94.62 91 GLY A N 1
ATOM 696 C CA . GLY A 1 91 ? 8.210 -6.711 -19.170 1.00 94.62 91 GLY A CA 1
ATOM 697 C C . GLY A 1 91 ? 8.550 -5.224 -19.271 1.00 94.62 91 GLY A C 1
ATOM 698 O O . GLY A 1 91 ? 8.906 -4.755 -20.359 1.00 94.62 91 GLY A O 1
ATOM 699 N N . LEU A 1 92 ? 8.410 -4.451 -18.188 1.00 95.06 92 LEU A N 1
ATOM 700 C CA . LEU A 1 92 ? 8.710 -3.019 -18.187 1.00 95.06 92 LEU A CA 1
ATOM 701 C C . LEU A 1 92 ? 10.204 -2.777 -18.390 1.00 95.06 92 LEU A C 1
ATOM 703 O O . LEU A 1 92 ? 10.578 -1.924 -19.203 1.00 95.06 92 LEU A O 1
ATOM 707 N N . ILE A 1 93 ? 11.048 -3.536 -17.691 1.00 95.19 93 ILE A N 1
ATOM 708 C CA . ILE A 1 93 ? 12.502 -3.385 -17.786 1.00 95.19 93 ILE A CA 1
ATOM 709 C C . ILE A 1 93 ? 13.001 -3.896 -19.138 1.00 95.19 93 ILE A C 1
ATOM 711 O O . ILE A 1 93 ? 13.734 -3.169 -19.812 1.00 95.19 93 ILE A O 1
ATOM 715 N N . GLU A 1 94 ? 12.564 -5.070 -19.614 1.00 94.44 94 GLU A N 1
ATOM 716 C CA . GLU A 1 94 ? 12.957 -5.534 -20.953 1.00 94.44 94 GLU A CA 1
ATOM 717 C C . GLU A 1 94 ? 12.472 -4.582 -22.049 1.00 94.44 94 GLU A C 1
ATOM 719 O O . GLU A 1 94 ? 13.206 -4.303 -23.002 1.00 94.44 94 GLU A O 1
ATOM 724 N N . GLY A 1 95 ? 11.262 -4.037 -21.904 1.00 94.88 95 GLY A N 1
ATOM 725 C CA . GLY A 1 95 ? 10.718 -3.035 -22.811 1.00 94.88 95 GLY A CA 1
ATOM 726 C C . GLY A 1 95 ? 11.534 -1.740 -22.828 1.00 94.88 95 GLY A C 1
ATOM 727 O O . GLY A 1 95 ? 11.708 -1.146 -23.895 1.00 94.88 95 GLY A O 1
ATOM 728 N N . LEU A 1 96 ? 12.060 -1.305 -21.678 1.00 94.38 96 LEU A N 1
ATOM 729 C CA . LEU A 1 96 ? 12.961 -0.155 -21.579 1.00 94.38 96 LEU A CA 1
ATOM 730 C C . LEU A 1 96 ? 14.316 -0.452 -22.231 1.00 94.38 96 LEU A C 1
ATOM 732 O O . LEU A 1 96 ? 14.792 0.353 -23.034 1.00 94.38 96 LEU A O 1
ATOM 736 N N . LEU A 1 97 ? 14.908 -1.611 -21.928 1.00 93.25 97 LEU A N 1
ATOM 737 C CA . LEU A 1 97 ? 16.177 -2.067 -22.501 1.00 93.25 97 LEU A CA 1
ATOM 738 C C . LEU A 1 97 ? 16.105 -2.139 -24.029 1.00 93.25 97 LEU A C 1
ATOM 740 O O . LEU A 1 97 ? 16.985 -1.623 -24.710 1.00 93.25 97 LEU A O 1
ATOM 744 N N . ALA A 1 98 ? 15.019 -2.691 -24.578 1.00 93.25 98 ALA A N 1
ATOM 745 C CA . ALA A 1 98 ? 14.820 -2.828 -26.020 1.00 93.25 98 ALA A CA 1
ATOM 746 C C . ALA A 1 98 ? 14.726 -1.485 -26.772 1.00 93.25 98 ALA A C 1
ATOM 748 O O . ALA A 1 98 ? 14.935 -1.443 -27.984 1.00 93.25 98 ALA A O 1
ATOM 749 N N . ARG A 1 99 ? 14.405 -0.385 -26.077 1.00 94.25 99 ARG A N 1
ATOM 750 C CA . ARG A 1 99 ? 14.346 0.968 -26.661 1.00 94.25 99 ARG A CA 1
ATOM 751 C C . ARG A 1 99 ? 15.703 1.667 -26.696 1.00 94.25 99 ARG A C 1
ATOM 753 O O . ARG A 1 99 ? 15.839 2.665 -27.402 1.00 94.25 99 ARG A O 1
ATOM 760 N N . HIS A 1 100 ? 16.683 1.173 -25.945 1.00 91.88 100 HIS A N 1
ATOM 761 C CA . HIS A 1 100 ? 18.013 1.760 -25.873 1.00 91.88 100 HIS A CA 1
ATOM 762 C C . HIS A 1 100 ? 18.978 0.995 -26.778 1.00 91.88 100 HIS A C 1
ATOM 764 O O . HIS A 1 100 ? 18.997 -0.233 -26.814 1.00 91.88 100 HIS A O 1
ATOM 770 N N . VAL A 1 101 ? 19.808 1.730 -27.519 1.00 89.94 101 VAL A N 1
ATOM 771 C CA . VAL A 1 101 ? 20.903 1.127 -28.284 1.00 89.94 101 VAL A CA 1
ATOM 772 C C . VAL A 1 101 ? 22.054 0.879 -27.315 1.00 89.94 101 VAL A C 1
ATOM 774 O O . VAL A 1 101 ? 22.824 1.789 -27.018 1.00 89.94 101 VAL A O 1
ATOM 777 N N . ILE A 1 102 ? 22.133 -0.343 -26.794 1.00 90.44 102 ILE A N 1
ATOM 778 C CA . ILE A 1 102 ? 23.166 -0.763 -25.845 1.00 90.44 102 ILE A CA 1
ATOM 779 C C . ILE A 1 102 ? 24.247 -1.544 -26.615 1.00 90.44 102 ILE A C 1
ATOM 781 O O . ILE A 1 102 ? 23.906 -2.458 -27.367 1.00 90.44 102 ILE A O 1
ATOM 785 N N . PRO A 1 103 ? 25.533 -1.165 -26.497 1.00 85.50 103 PRO A N 1
ATOM 786 C CA . PRO A 1 103 ? 26.591 -1.634 -27.395 1.00 85.50 103 PRO A CA 1
ATOM 787 C C . PRO A 1 103 ? 26.971 -3.109 -27.209 1.00 85.50 103 PRO A C 1
ATOM 789 O O . PRO A 1 103 ? 27.372 -3.751 -28.179 1.00 85.50 103 PRO A O 1
ATOM 792 N N . ASP A 1 104 ? 26.853 -3.639 -25.991 1.00 94.25 104 ASP A N 1
ATOM 793 C CA . ASP A 1 104 ? 27.181 -5.021 -25.649 1.00 94.25 104 ASP A CA 1
ATOM 794 C C . ASP A 1 104 ? 26.416 -5.504 -24.401 1.00 94.25 104 ASP A C 1
ATOM 796 O O . ASP A 1 104 ? 25.679 -4.749 -23.763 1.00 94.25 104 ASP A O 1
ATOM 800 N N . GLU A 1 105 ? 26.579 -6.788 -24.070 1.00 93.19 105 GLU A N 1
ATOM 801 C CA . GLU A 1 105 ? 25.880 -7.436 -22.955 1.00 93.19 105 GLU A CA 1
ATOM 802 C C . GLU A 1 105 ? 26.342 -6.926 -21.580 1.00 93.19 105 GLU A C 1
ATOM 804 O O . GLU A 1 105 ? 25.533 -6.794 -20.669 1.00 93.19 105 GLU A O 1
ATOM 809 N N . ALA A 1 106 ? 27.617 -6.558 -21.422 1.00 94.62 106 ALA A N 1
ATOM 810 C CA . ALA A 1 106 ? 28.121 -6.048 -20.146 1.00 94.62 106 ALA A CA 1
ATOM 811 C C . ALA A 1 106 ? 27.521 -4.668 -19.826 1.00 94.62 106 ALA A C 1
ATOM 813 O O . ALA A 1 106 ? 27.078 -4.419 -18.703 1.00 94.62 106 ALA A O 1
ATOM 814 N N . ALA A 1 107 ? 27.440 -3.794 -20.833 1.00 92.69 107 ALA A N 1
ATOM 815 C CA . ALA A 1 107 ? 26.759 -2.509 -20.733 1.00 92.69 107 ALA A CA 1
ATOM 816 C C . ALA A 1 107 ? 25.254 -2.681 -20.476 1.00 92.69 107 ALA A C 1
ATOM 818 O O . ALA A 1 107 ? 24.653 -1.870 -19.772 1.00 92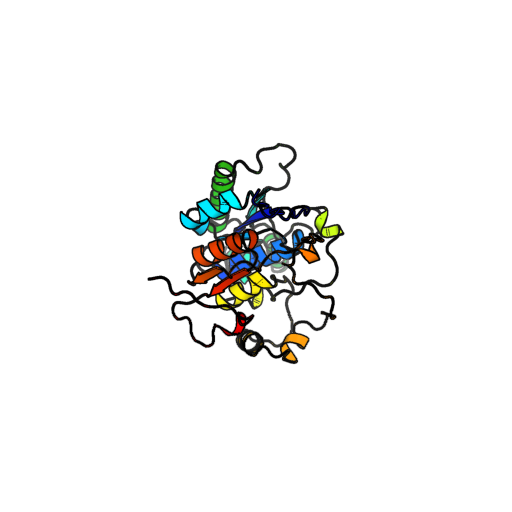.69 107 ALA A O 1
ATOM 819 N N . ARG A 1 108 ? 24.644 -3.748 -21.012 1.00 93.38 108 ARG A N 1
ATOM 820 C CA . ARG A 1 108 ? 23.237 -4.083 -20.759 1.00 93.38 108 ARG A CA 1
ATOM 821 C C . ARG A 1 108 ? 23.009 -4.464 -19.304 1.00 93.38 108 ARG A C 1
ATOM 823 O O . ARG A 1 108 ? 22.126 -3.888 -18.676 1.00 93.38 108 ARG A O 1
ATOM 830 N N . GLU A 1 109 ? 23.814 -5.375 -18.768 1.00 93.19 109 GLU A N 1
ATOM 831 C CA . GLU A 1 109 ? 23.727 -5.795 -17.367 1.00 93.19 109 GLU A CA 1
ATOM 832 C C . GLU A 1 109 ? 23.967 -4.628 -16.398 1.00 93.19 109 GLU A C 1
ATOM 834 O O . GLU A 1 109 ? 23.312 -4.524 -15.359 1.00 93.19 109 GLU A O 1
ATOM 839 N N . GLU A 1 110 ? 24.913 -3.737 -16.710 1.00 93.00 110 GLU A N 1
ATOM 840 C CA . GLU A 1 110 ? 25.171 -2.548 -15.897 1.00 93.00 110 GLU A CA 1
ATOM 841 C C . GLU A 1 110 ? 24.008 -1.555 -15.939 1.00 93.00 110 GLU A C 1
ATOM 843 O O . GLU A 1 110 ? 23.576 -1.083 -14.884 1.00 93.00 110 GLU A O 1
ATOM 848 N N . PHE A 1 111 ? 23.467 -1.286 -17.129 1.00 92.88 111 PHE A N 1
ATOM 849 C CA . PHE A 1 111 ? 22.307 -0.416 -17.286 1.00 92.88 111 PHE A CA 1
ATOM 850 C C . PHE A 1 111 ? 21.083 -0.982 -16.561 1.00 92.88 111 PHE A C 1
ATOM 852 O O . PHE A 1 111 ? 20.441 -0.259 -15.803 1.00 92.88 111 PHE A O 1
ATOM 859 N N . GLU A 1 112 ? 20.799 -2.277 -16.718 1.00 93.56 112 GLU A N 1
ATOM 860 C CA . GLU A 1 112 ? 19.715 -2.947 -16.000 1.00 93.56 112 GLU A CA 1
ATOM 861 C C . GLU A 1 112 ? 19.884 -2.797 -14.482 1.00 93.56 112 GLU A C 1
ATOM 863 O O . GLU A 1 112 ? 18.972 -2.340 -13.796 1.00 93.56 112 GLU A O 1
ATOM 868 N N . ARG A 1 113 ? 21.077 -3.086 -13.950 1.00 91.69 113 ARG A N 1
ATOM 869 C CA . ARG A 1 113 ? 21.370 -2.943 -12.517 1.00 91.69 113 ARG A CA 1
ATOM 870 C C . ARG A 1 113 ? 21.216 -1.505 -12.018 1.00 91.69 113 ARG A C 1
ATOM 872 O O . ARG A 1 113 ? 20.856 -1.314 -10.857 1.00 91.69 113 ARG A O 1
ATOM 879 N N . SER A 1 114 ? 21.527 -0.511 -12.850 1.00 90.81 114 SER A N 1
ATOM 880 C CA . SER A 1 114 ? 21.324 0.904 -12.520 1.00 90.81 114 SER A CA 1
ATOM 881 C C . SER A 1 114 ? 19.838 1.241 -12.461 1.00 90.81 114 SER A C 1
ATOM 883 O O . SER A 1 114 ? 19.379 1.748 -11.443 1.00 90.81 114 SER A O 1
ATOM 885 N N . VAL A 1 115 ? 19.081 0.880 -13.502 1.00 92.75 115 VAL A N 1
ATOM 886 C CA . VAL A 1 115 ? 17.632 1.125 -13.593 1.00 92.75 115 VAL A CA 1
ATOM 887 C C . VAL A 1 115 ? 16.899 0.518 -12.403 1.00 92.75 115 VAL A C 1
ATOM 889 O O . VAL A 1 115 ? 16.105 1.202 -11.766 1.00 92.75 115 VAL A O 1
ATOM 892 N N . ARG A 1 116 ? 17.211 -0.731 -12.042 1.00 90.69 116 ARG A N 1
ATOM 893 C CA . ARG A 1 116 ? 16.574 -1.438 -10.917 1.00 90.69 116 ARG A CA 1
ATOM 894 C C . ARG A 1 116 ? 16.697 -0.701 -9.574 1.00 90.69 116 ARG A C 1
ATOM 896 O O . ARG A 1 116 ? 15.807 -0.802 -8.735 1.00 90.69 116 ARG A O 1
ATOM 903 N N . LYS A 1 117 ? 17.764 0.084 -9.382 1.00 84.31 117 LYS A N 1
ATOM 904 C CA . LYS A 1 117 ? 17.998 0.886 -8.166 1.00 84.31 117 LYS A CA 1
ATOM 905 C C . LYS A 1 117 ? 17.317 2.252 -8.180 1.00 84.31 117 LYS A C 1
ATOM 907 O O . LYS A 1 117 ? 17.279 2.913 -7.144 1.00 84.31 117 LYS A O 1
ATOM 912 N N . GLU A 1 118 ? 16.836 2.702 -9.331 1.00 90.88 118 GLU A N 1
ATOM 913 C CA . GLU A 1 118 ? 16.189 4.000 -9.464 1.00 90.88 118 GLU A CA 1
ATOM 914 C C . GLU A 1 118 ? 14.704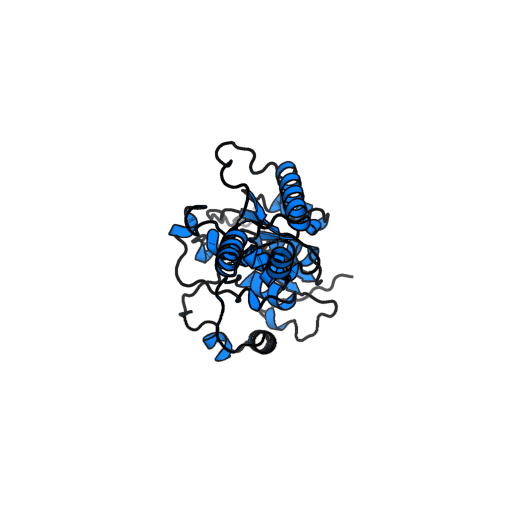 3.925 -9.099 1.00 90.88 118 GLU A C 1
ATOM 916 O O . GLU A 1 118 ? 14.031 2.903 -9.270 1.00 90.88 118 GLU A O 1
ATOM 921 N N . SER A 1 119 ? 14.179 5.050 -8.616 1.00 92.19 119 SER A N 1
ATOM 922 C CA . SER A 1 119 ? 12.744 5.232 -8.422 1.00 92.19 119 SER A CA 1
ATOM 923 C C . SER A 1 119 ? 12.019 5.194 -9.765 1.00 92.19 119 SER A C 1
ATOM 925 O O . SER A 1 119 ? 12.432 5.838 -10.737 1.00 92.19 119 SER A O 1
ATOM 927 N N . TRP A 1 120 ? 10.905 4.472 -9.814 1.00 94.44 120 TRP A N 1
ATOM 928 C CA . TRP A 1 120 ? 10.064 4.410 -10.996 1.00 94.44 120 TRP A CA 1
ATOM 929 C C . TRP A 1 120 ? 9.137 5.625 -11.053 1.00 94.44 120 TRP A C 1
ATOM 931 O O . TRP A 1 120 ? 8.273 5.814 -10.201 1.00 94.44 120 TRP A O 1
ATOM 941 N N . ASN A 1 121 ? 9.309 6.452 -12.084 1.00 92.62 121 ASN A N 1
ATOM 942 C CA . ASN A 1 121 ? 8.545 7.683 -12.276 1.00 92.62 121 ASN A CA 1
ATOM 943 C C . ASN A 1 121 ? 7.521 7.497 -13.403 1.00 92.62 121 ASN A C 1
ATOM 945 O O . ASN A 1 121 ? 7.804 7.776 -14.570 1.00 92.62 121 ASN A O 1
ATOM 949 N N . ALA A 1 122 ? 6.331 7.008 -13.058 1.00 94.06 122 ALA A N 1
ATOM 950 C CA . ALA A 1 122 ? 5.215 6.817 -13.986 1.00 94.06 122 ALA A CA 1
ATOM 951 C C . ALA A 1 122 ? 4.020 7.725 -13.641 1.00 94.06 122 ALA A C 1
ATOM 953 O O . ALA A 1 122 ? 3.942 8.218 -12.514 1.00 94.06 122 ALA A O 1
ATOM 954 N N . PRO A 1 123 ? 3.054 7.926 -14.563 1.00 96.56 123 PRO A N 1
ATOM 955 C CA . PRO A 1 123 ? 1.865 8.740 -14.293 1.00 96.56 123 PRO A CA 1
ATOM 956 C C . PRO A 1 123 ? 1.120 8.340 -13.012 1.00 96.56 123 PRO A C 1
ATOM 958 O O . PRO A 1 123 ? 0.799 9.207 -12.209 1.00 96.56 123 PRO A O 1
ATOM 961 N N . VAL A 1 124 ? 0.965 7.036 -12.754 1.00 95.88 124 VAL A N 1
ATOM 962 C CA . VAL A 1 124 ? 0.311 6.518 -11.535 1.00 95.88 124 VAL A CA 1
ATOM 963 C C . VAL A 1 124 ? 1.046 6.883 -10.236 1.00 95.88 124 VAL A C 1
ATOM 965 O O . VAL A 1 124 ? 0.425 6.990 -9.181 1.00 95.88 124 VAL A O 1
ATOM 968 N N . VAL A 1 125 ? 2.365 7.103 -10.296 1.00 96.31 125 VAL A N 1
ATOM 969 C CA . VAL A 1 125 ? 3.170 7.566 -9.152 1.00 96.31 125 VAL A CA 1
ATOM 970 C C . VAL A 1 125 ? 2.981 9.069 -8.958 1.00 96.31 125 VAL A C 1
ATOM 972 O O . VAL A 1 125 ? 2.714 9.511 -7.844 1.00 96.31 125 VAL A O 1
ATOM 975 N N . ALA A 1 126 ? 3.009 9.849 -10.042 1.00 96.50 126 ALA A N 1
ATOM 976 C CA . ALA A 1 126 ? 2.728 11.285 -9.991 1.00 96.50 126 ALA A CA 1
ATOM 977 C C . ALA A 1 126 ? 1.305 11.584 -9.472 1.00 96.50 126 ALA A C 1
ATOM 979 O O . ALA A 1 126 ? 1.091 12.544 -8.731 1.00 96.50 126 ALA A O 1
ATOM 980 N N . GLU A 1 127 ? 0.328 10.740 -9.811 1.00 96.69 127 GLU A N 1
ATOM 981 C CA . GLU A 1 127 ? -1.034 10.799 -9.269 1.00 96.69 127 GLU A CA 1
ATOM 982 C C . GLU A 1 127 ? -1.062 10.538 -7.757 1.00 96.69 127 GLU A C 1
ATOM 984 O O . GLU A 1 127 ? -1.707 11.284 -7.017 1.00 96.69 127 GLU A O 1
ATOM 989 N N . ALA A 1 128 ? -0.317 9.537 -7.273 1.00 97.12 128 ALA A N 1
ATOM 990 C CA . ALA A 1 128 ? -0.175 9.274 -5.842 1.00 97.12 128 ALA A CA 1
ATOM 991 C C . ALA A 1 128 ? 0.495 10.445 -5.099 1.00 97.12 128 ALA A C 1
ATOM 993 O O . ALA A 1 128 ? 0.044 10.831 -4.017 1.00 97.12 128 ALA A O 1
ATOM 994 N N . GLU A 1 129 ? 1.523 11.065 -5.683 1.00 96.25 129 GLU A N 1
ATOM 995 C CA . GLU A 1 129 ? 2.182 12.261 -5.140 1.00 96.25 129 GLU A CA 1
ATOM 996 C C . GLU A 1 129 ? 1.243 13.471 -5.072 1.00 96.25 129 GLU A C 1
ATOM 998 O O . GLU A 1 129 ? 1.191 14.179 -4.054 1.00 96.25 129 GLU A O 1
ATOM 1003 N N . ALA A 1 130 ? 0.461 13.697 -6.130 1.00 96.31 130 ALA A N 1
ATOM 1004 C CA . ALA A 1 130 ? -0.541 14.754 -6.173 1.00 96.31 130 ALA A CA 1
ATOM 1005 C C . ALA A 1 130 ? -1.640 14.523 -5.123 1.00 96.31 130 ALA A C 1
ATOM 1007 O O . ALA A 1 130 ? -1.977 15.446 -4.374 1.00 96.31 130 ALA A O 1
ATOM 1008 N N . ALA A 1 131 ? -2.140 13.290 -4.998 1.00 96.81 131 ALA A N 1
ATOM 1009 C CA . ALA A 1 131 ? -3.143 12.918 -4.004 1.00 96.81 131 ALA A CA 1
ATOM 1010 C C . ALA A 1 131 ? -2.609 13.058 -2.567 1.00 96.81 131 ALA A C 1
ATOM 1012 O O . ALA A 1 131 ? -3.285 13.627 -1.703 1.00 96.81 131 ALA A O 1
ATOM 1013 N N . ALA A 1 132 ? -1.366 12.638 -2.308 1.00 95.88 132 ALA A N 1
ATOM 1014 C CA . ALA A 1 132 ? -0.701 12.854 -1.024 1.00 95.88 132 ALA A CA 1
ATOM 1015 C C . ALA A 1 132 ? -0.562 14.347 -0.701 1.00 95.88 132 ALA A C 1
ATOM 1017 O O . ALA A 1 132 ? -0.818 14.764 0.428 1.00 95.88 132 ALA A O 1
ATOM 1018 N N . THR A 1 133 ? -0.202 15.168 -1.688 1.00 94.75 133 THR A N 1
ATOM 1019 C CA . THR A 1 133 ? -0.084 16.624 -1.529 1.00 94.75 133 THR A CA 1
ATOM 1020 C C . THR A 1 133 ? -1.429 17.265 -1.198 1.00 94.75 133 THR A C 1
ATOM 1022 O O . THR A 1 133 ? -1.527 18.006 -0.217 1.00 94.75 133 THR A O 1
ATOM 1025 N N . ALA A 1 134 ? -2.486 16.926 -1.938 1.00 95.06 134 ALA A N 1
ATOM 1026 C CA . ALA A 1 134 ? -3.837 17.405 -1.659 1.00 95.06 134 ALA A CA 1
ATOM 1027 C C . ALA A 1 134 ? -4.305 16.997 -0.250 1.00 95.06 134 ALA A C 1
ATOM 1029 O O . ALA A 1 134 ? -4.858 17.813 0.497 1.00 95.06 134 ALA A O 1
ATOM 1030 N N . LEU A 1 135 ? -4.026 15.753 0.153 1.00 95.38 135 LEU A N 1
ATOM 1031 C CA . LEU A 1 135 ? -4.371 15.250 1.478 1.00 95.38 135 LEU A CA 1
ATOM 1032 C C . LEU A 1 135 ? -3.593 15.961 2.596 1.00 95.38 135 LEU A C 1
ATOM 1034 O O . LEU A 1 135 ? -4.194 16.319 3.610 1.00 95.38 135 LEU A O 1
ATOM 1038 N N . ARG A 1 136 ? -2.293 16.235 2.410 1.00 93.56 136 ARG A N 1
ATOM 1039 C CA . ARG A 1 136 ? -1.484 17.025 3.359 1.00 93.56 136 ARG A CA 1
ATOM 1040 C C . ARG A 1 136 ? -2.078 18.403 3.590 1.00 93.56 136 ARG A C 1
ATOM 1042 O O . ARG A 1 136 ? -2.255 18.805 4.740 1.00 93.56 136 ARG A O 1
ATOM 1049 N N . SER A 1 137 ? -2.412 19.110 2.508 1.00 92.25 137 SER A N 1
ATOM 1050 C CA . SER A 1 137 ? -3.026 20.437 2.583 1.00 92.25 137 SER A CA 1
ATOM 1051 C C . SER A 1 137 ? -4.349 20.396 3.344 1.00 92.25 137 SER A C 1
ATOM 1053 O O . SER A 1 137 ? -4.586 21.238 4.207 1.00 92.25 137 SER A O 1
ATOM 1055 N N . ARG A 1 138 ? -5.185 19.386 3.076 1.00 94.06 138 ARG A N 1
ATOM 1056 C CA . ARG A 1 138 ? -6.495 19.209 3.716 1.00 94.06 138 ARG A CA 1
ATOM 1057 C C . ARG A 1 138 ? -6.406 18.855 5.202 1.00 94.06 138 ARG A C 1
ATOM 1059 O O . ARG A 1 138 ? -7.215 19.346 5.983 1.00 94.06 138 ARG A O 1
ATOM 1066 N N . LEU A 1 139 ? -5.452 18.011 5.594 1.00 91.94 139 LEU A N 1
ATOM 1067 C CA . LEU A 1 139 ? -5.259 17.603 6.991 1.00 91.94 139 LEU A CA 1
ATOM 1068 C C . LEU A 1 139 ? -4.352 18.556 7.784 1.00 91.94 139 LEU A C 1
ATOM 1070 O O . LEU A 1 139 ? -4.235 18.405 8.996 1.00 91.94 139 LEU A O 1
ATOM 1074 N N . ALA A 1 140 ? -3.732 19.532 7.115 1.00 90.69 140 ALA A N 1
ATOM 1075 C CA . ALA A 1 140 ? -2.734 20.439 7.677 1.00 90.69 140 ALA A CA 1
ATOM 1076 C C . ALA A 1 140 ? -1.544 19.715 8.345 1.00 90.69 140 ALA A C 1
ATOM 1078 O O . ALA A 1 140 ? -1.050 20.124 9.395 1.00 90.69 140 ALA A O 1
ATOM 1079 N N . VAL A 1 141 ? -1.074 18.633 7.718 1.00 87.56 141 VAL A N 1
ATOM 1080 C CA . VAL A 1 141 ? 0.037 17.785 8.197 1.00 87.56 141 VAL A CA 1
ATOM 1081 C C . VAL A 1 141 ? 1.293 17.975 7.340 1.00 87.56 141 VAL A C 1
ATOM 1083 O O . VAL A 1 141 ? 1.217 18.519 6.239 1.00 87.56 141 VAL A O 1
ATOM 1086 N N . ASN A 1 142 ? 2.460 17.566 7.853 1.00 81.25 142 ASN A N 1
ATOM 1087 C CA . ASN A 1 142 ? 3.784 17.783 7.234 1.00 81.25 142 ASN A CA 1
ATOM 1088 C C . ASN A 1 142 ? 4.151 19.270 7.000 1.00 81.25 142 ASN A C 1
ATOM 1090 O O . ASN A 1 142 ? 4.993 19.564 6.159 1.00 81.25 142 ASN A O 1
ATOM 1094 N N . GLN A 1 143 ? 3.538 20.221 7.718 1.00 71.75 143 GLN A N 1
ATOM 1095 C CA . GLN A 1 143 ? 3.769 21.661 7.495 1.00 71.75 143 GLN A CA 1
ATOM 1096 C C . GLN A 1 143 ? 4.962 22.253 8.264 1.00 71.75 143 GLN A C 1
ATOM 1098 O O . GLN A 1 143 ? 5.330 23.399 8.020 1.00 71.75 143 GLN A O 1
ATOM 1103 N N . ARG A 1 144 ? 5.545 21.525 9.227 1.00 68.88 144 ARG A N 1
ATOM 1104 C CA . ARG A 1 144 ? 6.666 22.040 10.032 1.00 68.88 144 ARG A CA 1
ATOM 1105 C C . ARG A 1 144 ? 7.987 21.700 9.353 1.00 68.88 144 ARG A C 1
ATOM 1107 O O . ARG A 1 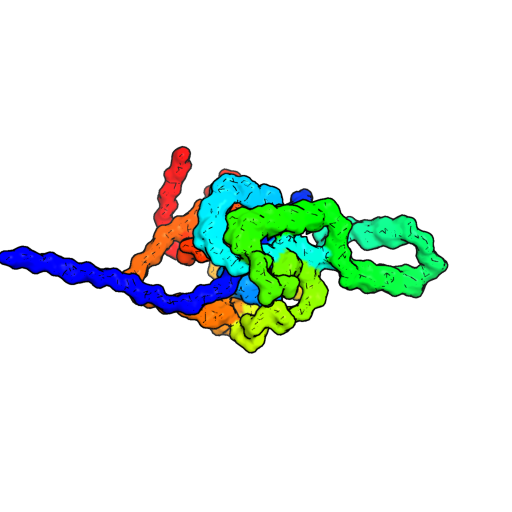144 ? 8.172 20.559 8.938 1.00 68.88 144 ARG A O 1
ATOM 1114 N N . GLU A 1 145 ? 8.900 22.668 9.313 1.00 61.03 145 GLU A N 1
ATOM 1115 C CA . GLU A 1 145 ? 10.231 22.511 8.710 1.00 61.03 145 GLU A CA 1
ATOM 1116 C C . GLU A 1 145 ? 11.025 21.347 9.331 1.00 61.03 145 GLU A C 1
ATOM 1118 O O . GLU A 1 145 ? 11.703 20.610 8.624 1.00 61.03 145 GLU A O 1
ATOM 1123 N N . ASP A 1 146 ? 10.834 21.080 10.625 1.00 58.16 146 ASP A N 1
ATOM 1124 C CA . ASP A 1 146 ? 11.483 19.965 11.333 1.00 58.16 146 ASP A CA 1
ATOM 1125 C C . ASP A 1 146 ? 11.088 18.567 10.796 1.00 58.16 146 ASP A C 1
ATOM 1127 O O . ASP A 1 146 ? 11.748 17.574 11.099 1.00 58.16 146 ASP A O 1
ATOM 1131 N N . PHE A 1 147 ? 10.016 18.467 9.995 1.00 55.78 147 PHE A N 1
ATOM 1132 C CA . PHE A 1 147 ? 9.533 17.225 9.377 1.00 55.78 147 PHE A CA 1
ATOM 1133 C C . PHE A 1 147 ? 9.779 17.149 7.860 1.00 55.78 147 PHE A C 1
ATOM 1135 O O . PHE A 1 147 ? 9.285 16.223 7.213 1.00 55.78 147 PHE A O 1
ATOM 1142 N N . LEU A 1 148 ? 10.571 18.070 7.292 1.00 53.47 148 LEU A N 1
ATOM 1143 C CA . LEU A 1 148 ? 10.937 18.105 5.864 1.00 53.47 148 LEU A CA 1
ATOM 1144 C C . LEU A 1 148 ? 11.686 16.853 5.371 1.00 53.47 148 LEU A C 1
ATOM 1146 O O . LEU A 1 148 ? 11.948 16.715 4.183 1.00 53.47 148 LEU A O 1
ATOM 1150 N N . HIS A 1 149 ? 12.059 15.929 6.255 1.00 58.72 149 HIS A N 1
ATOM 1151 C CA . HIS A 1 149 ? 12.780 14.717 5.870 1.00 58.72 149 HIS A CA 1
ATOM 1152 C C . HIS A 1 149 ? 11.865 13.546 5.479 1.00 58.72 149 HIS A C 1
ATOM 1154 O O . HIS A 1 149 ? 12.341 12.598 4.866 1.00 58.72 149 HIS A O 1
ATOM 1160 N N . VAL A 1 150 ? 10.557 13.601 5.775 1.00 68.06 150 VAL A N 1
ATOM 1161 C CA . VAL A 1 150 ? 9.623 12.482 5.534 1.00 68.06 150 VAL A CA 1
ATOM 1162 C C . VAL A 1 150 ? 8.574 12.890 4.499 1.00 68.06 150 VAL A C 1
ATOM 1164 O O . VAL A 1 150 ? 7.419 13.193 4.816 1.00 68.06 150 VAL A O 1
ATOM 1167 N N . HIS A 1 151 ? 8.999 12.952 3.234 1.00 81.00 151 HIS A N 1
ATOM 1168 C CA . HIS A 1 151 ? 8.128 13.324 2.113 1.00 81.00 151 HIS A CA 1
ATOM 1169 C C . HIS A 1 151 ? 7.701 12.168 1.231 1.00 81.00 151 HIS A C 1
ATOM 1171 O O . HIS A 1 151 ? 6.718 12.346 0.523 1.00 81.00 151 HIS A O 1
ATOM 1177 N N . HIS A 1 152 ? 8.389 11.035 1.273 1.00 89.00 152 HIS A N 1
ATOM 1178 C CA . HIS A 1 152 ? 8.130 9.880 0.423 1.00 89.00 152 HIS A CA 1
ATOM 1179 C C . HIS A 1 152 ? 8.447 8.613 1.209 1.00 89.00 152 HIS A C 1
ATOM 1181 O O . HIS A 1 152 ? 9.170 8.658 2.206 1.00 89.00 152 HIS A O 1
ATOM 1187 N N . LEU A 1 153 ? 7.886 7.505 0.749 1.00 90.06 153 LEU A N 1
ATOM 1188 C CA . LEU A 1 153 ? 8.308 6.171 1.132 1.00 90.06 153 LEU A CA 1
ATOM 1189 C C . LEU A 1 153 ? 8.882 5.492 -0.109 1.00 90.06 153 LEU A C 1
ATOM 1191 O O . LEU A 1 153 ? 8.116 5.185 -1.022 1.00 90.06 153 LEU A O 1
ATOM 1195 N N . PHE A 1 154 ? 10.198 5.282 -0.147 1.00 90.62 154 PHE A N 1
ATOM 1196 C CA . PHE A 1 154 ? 10.876 4.616 -1.259 1.00 90.62 154 PHE A CA 1
ATOM 1197 C C . PHE A 1 154 ? 11.188 3.165 -0.920 1.00 90.62 154 PHE A C 1
ATOM 1199 O O . PHE A 1 154 ? 11.474 2.847 0.236 1.00 90.62 154 PHE A O 1
ATOM 1206 N N . ASP A 1 155 ? 11.233 2.298 -1.931 1.00 88.56 155 ASP A N 1
ATOM 1207 C CA . ASP A 1 155 ? 11.722 0.918 -1.775 1.00 88.56 155 ASP A CA 1
ATOM 1208 C C . ASP A 1 155 ? 13.181 0.859 -1.304 1.00 88.56 155 ASP A C 1
ATOM 1210 O O . ASP A 1 155 ? 13.549 -0.021 -0.530 1.00 88.56 155 ASP A O 1
ATOM 1214 N N . ALA A 1 156 ? 13.996 1.824 -1.738 1.00 77.69 156 ALA A N 1
ATOM 1215 C CA . ALA A 1 156 ? 15.425 1.880 -1.453 1.00 77.69 156 ALA A CA 1
ATOM 1216 C C . ALA A 1 156 ? 15.784 2.461 -0.073 1.00 77.69 156 ALA A C 1
ATOM 1218 O O . ALA A 1 156 ? 16.967 2.476 0.263 1.00 77.69 156 ALA A O 1
ATOM 1219 N N . ASP A 1 157 ? 14.822 2.963 0.716 1.00 72.06 157 ASP A N 1
ATOM 1220 C CA . ASP A 1 157 ? 15.164 3.528 2.029 1.00 72.06 157 ASP A CA 1
ATOM 1221 C C . ASP A 1 157 ? 15.738 2.432 2.956 1.00 72.06 157 ASP A C 1
ATOM 1223 O O . ASP A 1 157 ? 15.273 1.291 2.979 1.00 72.06 157 ASP A O 1
ATOM 1227 N N . ASP A 1 158 ? 16.743 2.745 3.766 1.00 64.25 158 ASP A N 1
ATOM 1228 C CA . ASP A 1 158 ? 17.226 1.772 4.748 1.00 64.25 158 ASP A CA 1
ATOM 1229 C C . ASP A 1 158 ? 16.246 1.681 5.929 1.00 64.25 158 ASP A C 1
ATOM 1231 O O . ASP A 1 158 ? 15.853 2.705 6.506 1.00 64.25 158 ASP A O 1
ATOM 1235 N N . ASP A 1 159 ? 15.917 0.443 6.323 1.00 58.72 159 ASP A N 1
ATOM 1236 C CA . ASP A 1 159 ? 14.890 0.045 7.307 1.00 58.72 159 ASP A CA 1
ATOM 1237 C C . ASP A 1 159 ? 14.959 0.770 8.666 1.00 58.72 159 ASP A C 1
ATOM 1239 O O . ASP A 1 159 ? 14.010 0.739 9.447 1.00 58.72 159 ASP A O 1
ATOM 1243 N N . HIS A 1 160 ? 16.081 1.418 8.983 1.00 50.59 160 HIS A N 1
ATOM 1244 C CA . HIS A 1 160 ? 16.381 1.951 10.314 1.00 50.59 160 HIS A CA 1
ATOM 1245 C C . HIS A 1 160 ? 16.503 3.476 10.388 1.00 50.59 160 HIS A C 1
ATOM 1247 O O . HIS A 1 160 ? 16.647 4.021 11.483 1.00 50.59 160 HIS A O 1
ATOM 1253 N N . SER A 1 161 ? 16.460 4.177 9.253 1.00 50.78 161 SER A N 1
ATOM 1254 C CA . SER A 1 161 ? 16.771 5.615 9.202 1.00 50.78 161 SER A CA 1
ATOM 1255 C C . SER A 1 161 ? 15.555 6.533 9.359 1.00 50.78 161 SER A C 1
ATOM 1257 O O . SER A 1 161 ? 15.707 7.689 9.753 1.00 50.78 161 SER A O 1
ATOM 1259 N N . LEU A 1 162 ? 14.347 6.025 9.091 1.00 52.94 162 LEU A N 1
ATOM 1260 C CA . LEU A 1 162 ? 13.156 6.868 8.982 1.00 52.94 162 LEU A CA 1
ATOM 1261 C C . LEU A 1 162 ? 12.419 7.068 10.312 1.00 52.94 162 LEU A C 1
ATOM 1263 O O . LEU A 1 162 ? 11.820 8.126 10.497 1.00 52.94 162 LEU A O 1
ATOM 1267 N N . THR A 1 163 ? 12.496 6.129 11.271 1.00 52.69 163 THR A N 1
ATOM 1268 C CA . THR A 1 163 ? 12.056 6.390 12.656 1.00 52.69 163 THR A CA 1
ATOM 1269 C C . THR A 1 163 ? 12.824 5.623 13.734 1.00 52.69 163 THR A C 1
ATOM 1271 O O . THR A 1 163 ? 13.240 4.486 13.516 1.00 52.69 163 THR A O 1
ATOM 1274 N N . PRO A 1 164 ? 12.891 6.173 14.967 1.00 53.53 164 PRO A N 1
ATOM 1275 C CA . PRO A 1 164 ? 13.387 5.454 16.142 1.00 53.53 164 PRO A CA 1
ATOM 1276 C C . PRO A 1 164 ? 12.614 4.164 16.457 1.00 53.53 164 PRO A C 1
ATOM 1278 O O . PRO A 1 164 ? 13.128 3.323 17.189 1.00 53.53 164 PRO A O 1
ATOM 1281 N N . LEU A 1 165 ? 11.395 3.986 15.926 1.00 53.00 165 LEU A N 1
ATOM 1282 C CA . LEU A 1 165 ? 10.575 2.795 16.170 1.00 53.00 165 LEU A CA 1
ATOM 1283 C C . LEU A 1 165 ? 11.198 1.518 15.601 1.00 53.00 165 LEU A C 1
ATOM 1285 O O . LEU A 1 165 ? 11.072 0.466 16.222 1.00 53.00 165 LEU A O 1
ATOM 1289 N N . ALA A 1 166 ? 11.933 1.614 14.490 1.00 53.78 166 ALA A N 1
ATOM 1290 C CA . ALA A 1 166 ? 12.639 0.474 13.909 1.00 53.78 166 ALA A CA 1
ATOM 1291 C C . ALA A 1 166 ? 13.658 -0.145 14.887 1.00 53.78 166 ALA A C 1
ATOM 1293 O O . ALA A 1 166 ? 13.881 -1.350 14.866 1.00 53.78 166 ALA A O 1
ATOM 1294 N N . SER A 1 167 ? 14.226 0.659 15.796 1.00 54.91 167 SER A N 1
ATOM 1295 C CA . SER A 1 167 ? 15.182 0.194 16.815 1.00 54.91 167 SER A CA 1
ATOM 1296 C C . SER A 1 167 ? 14.545 -0.548 17.999 1.00 54.91 167 SER A C 1
ATOM 1298 O O . SER A 1 167 ? 15.259 -1.181 18.776 1.00 54.91 167 SER A O 1
ATOM 1300 N N . VAL A 1 168 ? 13.218 -0.467 18.153 1.00 51.97 168 VAL A N 1
ATOM 1301 C CA . VAL A 1 168 ? 12.469 -1.054 19.280 1.00 51.97 168 VAL A CA 1
ATOM 1302 C C . VAL A 1 168 ? 11.406 -2.070 18.850 1.00 51.97 168 VAL A C 1
ATOM 1304 O O . VAL A 1 168 ? 10.755 -2.667 19.709 1.00 51.97 168 VAL A O 1
ATOM 1307 N N . ALA A 1 169 ? 11.237 -2.294 17.544 1.00 54.75 169 ALA A N 1
ATOM 1308 C CA . ALA A 1 169 ? 10.412 -3.378 17.025 1.00 54.75 169 ALA A CA 1
ATOM 1309 C C . ALA A 1 169 ? 10.961 -4.727 17.527 1.00 54.75 169 ALA A C 1
ATOM 1311 O O . ALA A 1 169 ? 12.155 -5.011 17.428 1.00 54.75 169 ALA A O 1
ATOM 1312 N N . THR A 1 170 ? 10.099 -5.547 18.129 1.00 50.38 170 THR A N 1
ATOM 1313 C CA . THR A 1 170 ? 10.490 -6.794 18.806 1.00 50.38 170 THR A CA 1
ATOM 1314 C C . THR A 1 170 ? 10.157 -8.025 17.962 1.00 50.38 170 THR A C 1
ATOM 1316 O O . THR A 1 170 ? 9.006 -8.183 17.574 1.00 50.38 170 THR A O 1
ATOM 1319 N N . ALA A 1 171 ? 11.147 -8.921 17.790 1.00 49.00 171 ALA A N 1
ATOM 1320 C CA . ALA A 1 171 ? 11.035 -10.320 17.327 1.00 49.00 171 ALA A CA 1
ATOM 1321 C C . ALA A 1 171 ? 10.338 -10.526 15.947 1.00 49.00 171 ALA A C 1
ATOM 1323 O O . ALA A 1 171 ? 9.904 -9.551 15.336 1.00 49.00 171 ALA A O 1
ATOM 1324 N N . PRO A 1 172 ? 10.315 -11.744 15.353 1.00 53.19 172 PRO A N 1
ATOM 1325 C CA . PRO A 1 172 ? 9.943 -11.893 13.948 1.00 53.19 172 PRO A CA 1
ATOM 1326 C C . PRO A 1 172 ? 8.471 -11.542 13.740 1.00 53.19 172 PRO A C 1
ATOM 1328 O O . PRO A 1 172 ? 7.572 -12.159 14.315 1.00 53.19 172 PRO A O 1
ATOM 1331 N N . LEU A 1 173 ? 8.249 -10.534 12.900 1.00 63.56 173 LEU A N 1
ATOM 1332 C CA . LEU A 1 173 ? 6.922 -10.073 12.555 1.00 63.56 173 LEU A CA 1
ATOM 1333 C C . LEU A 1 173 ? 6.321 -10.990 11.492 1.00 63.56 173 LEU A C 1
ATOM 1335 O O . LEU A 1 173 ? 6.913 -11.168 10.429 1.00 63.56 173 LEU A O 1
ATOM 1339 N N . ILE A 1 174 ? 5.147 -11.557 11.755 1.00 68.19 174 ILE A N 1
ATOM 1340 C CA . ILE A 1 174 ? 4.435 -12.393 10.780 1.00 68.19 174 ILE A CA 1
ATOM 1341 C C . ILE A 1 174 ? 3.708 -11.492 9.780 1.00 68.19 174 ILE A C 1
ATOM 1343 O O . ILE A 1 174 ? 2.967 -10.605 10.197 1.00 68.19 174 ILE A O 1
ATOM 1347 N N . GLY A 1 175 ? 3.867 -11.751 8.483 1.00 73.75 175 GLY A N 1
ATOM 1348 C CA . GLY A 1 175 ? 3.095 -11.122 7.414 1.00 73.75 175 GLY A CA 1
ATOM 1349 C C . GLY A 1 175 ? 2.941 -12.052 6.211 1.00 73.75 175 GLY A C 1
ATOM 1350 O O . GLY A 1 175 ? 3.532 -13.128 6.159 1.00 73.75 175 GLY A O 1
ATOM 1351 N N . VAL A 1 176 ? 2.107 -11.654 5.255 1.00 78.94 176 VAL A N 1
ATOM 1352 C CA . VAL A 1 176 ? 1.899 -12.397 4.004 1.00 78.94 176 VAL A CA 1
ATOM 1353 C C . VAL A 1 176 ? 3.030 -12.068 3.035 1.00 78.94 176 VAL A C 1
ATOM 1355 O O . VAL A 1 176 ? 3.315 -10.885 2.864 1.00 78.94 176 VAL A O 1
ATOM 1358 N N . PRO A 1 177 ? 3.657 -13.046 2.365 1.00 84.00 177 PRO A N 1
ATOM 1359 C CA . PRO A 1 177 ? 4.613 -12.755 1.302 1.00 84.00 177 PRO A CA 1
ATOM 1360 C C . PRO A 1 177 ? 3.979 -11.869 0.228 1.00 84.00 177 PRO A C 1
ATOM 1362 O O . PRO A 1 177 ? 2.891 -12.183 -0.261 1.00 84.00 177 PRO A O 1
ATOM 1365 N N . LYS A 1 178 ? 4.655 -10.779 -0.150 1.00 88.12 178 LYS A N 1
ATOM 1366 C CA . LYS A 1 178 ? 4.152 -9.790 -1.122 1.00 88.12 178 LYS A CA 1
ATOM 1367 C C . LYS A 1 178 ? 3.659 -10.445 -2.417 1.00 88.12 178 LYS A C 1
ATOM 1369 O O . LYS A 1 178 ? 2.568 -10.129 -2.882 1.00 88.12 178 LYS A O 1
ATOM 1374 N N . SER A 1 179 ? 4.401 -11.428 -2.925 1.00 83.44 179 SER A N 1
ATOM 1375 C CA . SER A 1 179 ? 4.081 -12.167 -4.153 1.00 83.44 179 SER A CA 1
ATOM 1376 C C . SER A 1 179 ? 2.772 -12.970 -4.095 1.00 83.44 179 SER A C 1
ATOM 1378 O O . SER A 1 179 ? 2.209 -13.297 -5.139 1.00 83.44 179 SER A O 1
ATOM 1380 N N . LEU A 1 180 ? 2.260 -13.279 -2.897 1.00 83.62 180 LEU A N 1
ATOM 1381 C CA . LEU A 1 180 ? 0.993 -13.993 -2.708 1.00 83.62 180 LEU A CA 1
ATOM 1382 C C . LEU A 1 180 ? -0.216 -13.054 -2.591 1.00 83.62 180 LEU A C 1
ATOM 1384 O O . LEU A 1 180 ? -1.353 -13.521 -2.682 1.00 83.62 180 LEU A O 1
ATOM 1388 N N . VAL A 1 181 ? 0.002 -11.746 -2.418 1.00 87.94 181 VAL A N 1
ATOM 1389 C CA . VAL A 1 181 ? -1.068 -10.751 -2.274 1.00 87.94 181 VAL A CA 1
ATOM 1390 C C . VAL A 1 181 ? -1.494 -10.237 -3.649 1.00 87.94 181 VAL A C 1
ATOM 1392 O O . VAL A 1 181 ? -1.123 -9.151 -4.083 1.00 87.94 181 VAL A O 1
ATOM 1395 N N . THR A 1 182 ? -2.274 -11.053 -4.354 1.00 88.00 182 THR A N 1
ATOM 1396 C CA . THR A 1 182 ? -2.688 -10.807 -5.750 1.00 88.00 182 THR A CA 1
ATOM 1397 C C . THR A 1 182 ? -4.186 -10.559 -5.914 1.00 88.00 182 THR A C 1
ATOM 1399 O O . THR A 1 182 ? -4.649 -10.220 -6.997 1.00 88.00 182 THR A O 1
ATOM 1402 N N . THR A 1 183 ? -4.964 -10.732 -4.845 1.00 88.44 183 THR A N 1
ATOM 1403 C CA . THR A 1 183 ? -6.423 -10.542 -4.832 1.00 88.44 183 THR A CA 1
ATOM 1404 C C . THR A 1 183 ? -6.859 -9.701 -3.636 1.00 88.44 183 THR A C 1
ATOM 1406 O O . THR A 1 183 ? -6.182 -9.678 -2.601 1.00 88.44 183 THR A O 1
ATOM 1409 N N . ALA A 1 184 ? -8.029 -9.065 -3.727 1.00 89.75 184 ALA A N 1
ATOM 1410 C CA . ALA A 1 184 ? -8.597 -8.309 -2.612 1.00 89.75 184 ALA A CA 1
ATOM 1411 C C . ALA A 1 184 ? -8.773 -9.181 -1.351 1.00 89.75 184 ALA A C 1
ATOM 1413 O O . ALA A 1 184 ? -8.493 -8.722 -0.249 1.00 89.75 184 ALA A O 1
ATOM 1414 N N . ALA A 1 185 ? -9.123 -10.467 -1.497 1.00 82.50 185 ALA A N 1
ATOM 1415 C CA . ALA A 1 185 ? -9.212 -11.419 -0.383 1.00 82.50 185 ALA A CA 1
ATOM 1416 C C . ALA A 1 185 ? -7.865 -11.634 0.327 1.00 82.50 185 ALA A C 1
ATOM 1418 O O . ALA A 1 185 ? -7.786 -11.543 1.554 1.00 82.50 185 ALA A O 1
ATOM 1419 N N . SER A 1 186 ? -6.787 -11.862 -0.434 1.00 82.50 186 SER A N 1
ATOM 1420 C CA . SER A 1 186 ? -5.440 -11.952 0.145 1.00 82.50 186 SER A CA 1
ATOM 1421 C C . SER A 1 186 ? -5.000 -10.634 0.789 1.00 82.50 186 SER A C 1
ATOM 1423 O O . SER A 1 186 ? -4.383 -10.658 1.852 1.00 82.50 186 SER A O 1
ATOM 1425 N N . LEU A 1 187 ? -5.380 -9.486 0.211 1.00 89.56 187 LEU A N 1
ATOM 1426 C CA . LEU A 1 187 ? -5.082 -8.167 0.769 1.00 89.56 187 LEU A CA 1
ATOM 1427 C C . LEU A 1 187 ? -5.877 -7.885 2.049 1.00 89.56 187 LEU A C 1
ATOM 1429 O O . LEU A 1 187 ? -5.342 -7.272 2.965 1.00 89.56 187 LEU A O 1
ATOM 1433 N N . ALA A 1 188 ? -7.118 -8.360 2.162 1.00 85.31 188 ALA A N 1
ATOM 1434 C CA . ALA A 1 188 ? -7.923 -8.212 3.371 1.00 85.31 188 ALA A CA 1
ATOM 1435 C C . ALA A 1 188 ? -7.295 -8.937 4.562 1.00 85.31 188 ALA A C 1
ATOM 1437 O O . ALA A 1 188 ? -7.223 -8.390 5.661 1.00 85.31 188 ALA A O 1
ATOM 1438 N N . TYR A 1 189 ? -6.758 -10.136 4.343 1.00 81.19 189 TYR A N 1
ATOM 1439 C CA . TYR A 1 189 ? -5.992 -10.822 5.378 1.00 81.19 189 TYR A CA 1
ATOM 1440 C C . TYR A 1 189 ? -4.633 -10.154 5.623 1.00 81.19 189 TYR A C 1
ATOM 1442 O O . TYR A 1 189 ? -4.260 -9.929 6.776 1.00 81.19 189 TYR A O 1
ATOM 1450 N N . ALA A 1 190 ? -3.917 -9.767 4.562 1.00 84.44 190 ALA A N 1
ATOM 1451 C CA . ALA A 1 190 ? -2.647 -9.056 4.679 1.00 84.44 190 ALA A CA 1
ATOM 1452 C C . ALA A 1 190 ? -2.787 -7.714 5.402 1.00 84.44 190 ALA A C 1
ATOM 1454 O O . ALA A 1 190 ? -1.884 -7.319 6.127 1.00 84.44 190 ALA A O 1
ATOM 1455 N N . MET A 1 191 ? -3.938 -7.047 5.306 1.00 84.12 191 MET A N 1
ATOM 1456 C CA . MET A 1 191 ? -4.246 -5.885 6.125 1.00 84.12 191 MET A CA 1
ATOM 1457 C C . MET A 1 191 ? -4.094 -6.250 7.599 1.00 84.12 191 MET A C 1
ATOM 1459 O O . MET A 1 191 ? -3.456 -5.494 8.315 1.00 84.12 191 MET A O 1
ATOM 1463 N N . HIS A 1 192 ? -4.621 -7.391 8.062 1.00 76.94 192 HIS A N 1
ATOM 1464 C CA . HIS A 1 192 ? -4.587 -7.825 9.465 1.00 76.94 192 HIS A CA 1
ATOM 1465 C C . HIS A 1 192 ? -3.199 -8.180 9.979 1.00 76.94 192 HIS A C 1
ATOM 1467 O O . HIS A 1 192 ? -2.840 -7.719 11.068 1.00 76.94 192 HIS A O 1
ATOM 1473 N N . VAL A 1 193 ? -2.447 -8.962 9.209 1.00 74.50 193 VAL A N 1
ATOM 1474 C CA . VAL A 1 193 ? -1.155 -9.498 9.652 1.00 74.50 193 VAL A CA 1
ATOM 1475 C C . VAL A 1 193 ? 0.040 -8.664 9.184 1.00 74.50 193 VAL A C 1
ATOM 1477 O O . VAL A 1 193 ? 1.022 -8.587 9.905 1.00 74.50 193 VAL A O 1
ATOM 1480 N N . GLY A 1 194 ? -0.085 -7.949 8.068 1.00 80.69 194 GLY A N 1
ATOM 1481 C CA . GLY A 1 194 ? 0.954 -7.198 7.355 1.00 80.69 194 GLY A CA 1
ATOM 1482 C C . GLY A 1 194 ? 1.486 -7.951 6.135 1.00 80.69 194 GLY A C 1
ATOM 1483 O O . GLY A 1 194 ? 1.048 -9.066 5.842 1.00 80.69 194 GLY A O 1
ATOM 1484 N N . VAL A 1 195 ? 2.427 -7.340 5.413 1.00 84.50 195 VAL A N 1
ATOM 1485 C CA . VAL A 1 195 ? 3.047 -7.921 4.210 1.00 84.50 195 VAL A CA 1
ATOM 1486 C C . VAL A 1 195 ? 4.558 -7.983 4.400 1.00 84.50 195 VAL A C 1
ATOM 1488 O O . VAL A 1 195 ? 5.170 -7.016 4.842 1.00 84.50 195 VAL A O 1
ATOM 1491 N N . GLN A 1 196 ? 5.159 -9.116 4.055 1.00 82.00 196 GLN A N 1
ATOM 1492 C CA . GLN A 1 196 ? 6.602 -9.328 4.080 1.00 82.00 196 GLN A CA 1
ATOM 1493 C C . GLN A 1 196 ? 7.179 -9.187 2.667 1.00 82.00 196 GLN A C 1
ATOM 1495 O O . GLN A 1 196 ? 6.644 -9.754 1.714 1.00 82.00 196 GLN A O 1
ATOM 1500 N N . GLU A 1 197 ? 8.300 -8.472 2.537 1.00 75.75 197 GLU A N 1
ATOM 1501 C CA . GLU A 1 197 ? 9.056 -8.366 1.274 1.00 75.75 197 GLU A CA 1
ATOM 1502 C C . GLU A 1 197 ? 9.739 -9.686 0.869 1.00 75.75 197 GLU A C 1
ATOM 1504 O O . GLU A 1 197 ? 10.200 -9.816 -0.260 1.00 75.75 197 GLU A O 1
ATOM 1509 N N . THR A 1 198 ? 9.824 -10.674 1.766 1.00 67.50 198 THR A N 1
ATOM 1510 C CA . THR A 1 198 ? 10.589 -11.903 1.535 1.00 67.50 198 THR A CA 1
ATOM 1511 C C . THR A 1 198 ? 9.975 -12.765 0.430 1.00 67.50 198 THR A C 1
ATOM 1513 O O . THR A 1 198 ? 8.794 -13.114 0.471 1.00 67.50 198 THR A O 1
ATOM 1516 N N . LEU A 1 199 ? 10.809 -13.169 -0.530 1.00 53.22 199 LEU A N 1
ATOM 1517 C CA . LEU A 1 199 ? 10.487 -14.212 -1.498 1.00 53.22 199 LEU A CA 1
ATOM 1518 C C . LEU A 1 199 ? 10.548 -15.567 -0.788 1.00 53.22 199 LEU A C 1
ATOM 1520 O O . LEU A 1 199 ? 11.614 -16.018 -0.373 1.00 53.22 199 LEU A O 1
ATOM 1524 N N . LEU A 1 200 ? 9.400 -16.221 -0.632 1.00 53.59 200 LEU A N 1
ATOM 1525 C CA . LEU A 1 200 ? 9.365 -17.633 -0.265 1.00 53.59 200 LEU A CA 1
ATOM 1526 C C . LEU A 1 200 ? 9.736 -18.451 -1.510 1.00 53.59 200 LEU A C 1
ATOM 1528 O O . LEU A 1 200 ? 8.896 -18.721 -2.368 1.00 53.59 200 LEU A O 1
ATOM 1532 N N . GLU A 1 201 ? 11.009 -18.836 -1.626 1.00 41.91 201 GLU A N 1
ATOM 1533 C CA . GLU A 1 201 ? 11.445 -19.874 -2.565 1.00 41.91 201 GLU A CA 1
ATOM 1534 C C . GLU A 1 201 ? 10.951 -21.235 -2.054 1.00 41.91 201 GLU A C 1
ATOM 1536 O O . GLU A 1 201 ? 11.640 -21.944 -1.323 1.00 41.91 201 GLU A O 1
ATOM 1541 N N . GLY A 1 202 ? 9.703 -21.582 -2.377 1.00 47.25 202 GLY A N 1
ATOM 1542 C CA . GLY A 1 202 ? 9.122 -22.847 -1.934 1.00 47.25 202 GLY A CA 1
ATOM 1543 C C . GLY A 1 202 ? 7.598 -22.898 -1.956 1.00 47.25 202 GLY A C 1
ATOM 1544 O O . GLY A 1 202 ? 6.941 -22.588 -0.972 1.00 47.25 202 GLY A O 1
ATOM 1545 N N . LEU A 1 203 ? 7.070 -23.402 -3.074 1.00 48.84 203 LEU A N 1
ATOM 1546 C CA . LEU A 1 203 ? 5.955 -24.358 -3.165 1.00 48.84 203 LEU A CA 1
ATOM 1547 C C . LEU A 1 203 ? 4.558 -24.020 -2.637 1.00 48.84 203 LEU A C 1
ATOM 1549 O O . LEU A 1 203 ? 3.755 -24.948 -2.568 1.00 48.84 203 LEU A O 1
ATOM 1553 N N . VAL A 1 204 ? 4.210 -22.772 -2.318 1.00 52.41 204 VAL A N 1
ATOM 1554 C CA . VAL A 1 204 ? 2.837 -22.503 -1.852 1.00 52.41 204 VAL A CA 1
ATOM 1555 C C . VAL A 1 204 ? 2.063 -21.618 -2.795 1.00 52.41 204 VAL A C 1
ATOM 1557 O O . VAL A 1 204 ? 2.264 -20.412 -2.897 1.00 52.41 204 VAL A O 1
ATOM 1560 N N . GLU A 1 205 ? 1.138 -22.273 -3.490 1.00 55.00 205 GLU A N 1
ATOM 1561 C CA . GLU A 1 205 ? 0.198 -21.624 -4.383 1.00 55.00 205 GLU A CA 1
ATOM 1562 C C . GLU A 1 205 ? -0.796 -20.778 -3.577 1.00 55.00 205 GLU A C 1
ATOM 1564 O O . GLU A 1 205 ? -1.285 -21.199 -2.524 1.00 55.00 205 GLU A O 1
ATOM 1569 N N . SER A 1 206 ? -1.181 -19.610 -4.107 1.00 53.22 206 SER A N 1
ATOM 1570 C CA . SER A 1 206 ? -2.155 -18.696 -3.484 1.00 53.22 206 SER A CA 1
ATOM 1571 C C . SER A 1 206 ? -3.450 -19.399 -3.055 1.00 53.22 206 SER A C 1
ATOM 1573 O O . SER A 1 206 ? -4.067 -19.024 -2.061 1.00 53.22 206 SER A O 1
ATOM 1575 N N . ARG A 1 207 ? -3.848 -20.463 -3.764 1.00 57.59 207 ARG A N 1
ATOM 1576 C CA . ARG A 1 207 ? -5.001 -21.301 -3.415 1.00 57.59 207 ARG A CA 1
ATOM 1577 C C . ARG A 1 207 ? -4.801 -22.085 -2.119 1.00 57.59 207 ARG A C 1
ATOM 1579 O O . ARG A 1 207 ? -5.706 -22.111 -1.293 1.00 57.59 207 ARG A O 1
ATOM 1586 N N . GLN A 1 208 ? -3.641 -22.708 -1.928 1.00 58.34 208 GLN A N 1
ATOM 1587 C CA . GLN A 1 208 ? -3.324 -23.445 -0.701 1.00 58.34 208 GLN A CA 1
ATOM 1588 C C . GLN A 1 208 ? -3.284 -22.502 0.498 1.00 58.34 208 GLN A C 1
ATOM 1590 O O . GLN A 1 208 ? -3.748 -22.854 1.577 1.00 58.34 208 GLN A O 1
ATOM 1595 N N . TRP A 1 209 ? -2.801 -21.280 0.281 1.00 56.94 209 TRP A N 1
ATOM 1596 C CA . TRP A 1 209 ? -2.794 -20.234 1.290 1.00 56.94 209 TRP A CA 1
ATOM 1597 C C . TRP A 1 209 ? -4.213 -19.769 1.663 1.00 56.94 209 TRP A C 1
ATOM 1599 O O . TRP A 1 209 ? -4.554 -19.727 2.844 1.00 56.94 209 TRP A O 1
ATOM 1609 N N . LEU A 1 210 ? -5.075 -19.507 0.672 1.00 56.50 210 LEU A N 1
ATOM 1610 C CA . LEU A 1 210 ? -6.486 -19.159 0.894 1.00 56.50 210 LEU A CA 1
ATOM 1611 C C . LEU A 1 210 ? -7.251 -20.292 1.594 1.00 56.50 210 LEU A C 1
ATOM 1613 O O . LEU A 1 210 ? -8.047 -20.033 2.493 1.00 56.50 210 LEU A O 1
ATOM 1617 N N . GLU A 1 211 ? -6.990 -21.547 1.221 1.00 57.22 211 GLU A N 1
ATOM 1618 C CA . GLU A 1 211 ? -7.576 -22.722 1.873 1.00 57.22 211 GLU A CA 1
ATOM 1619 C C . GLU A 1 211 ? -7.059 -22.922 3.305 1.00 57.22 211 GLU A C 1
ATOM 1621 O O . GLU A 1 211 ? -7.828 -23.338 4.171 1.00 57.22 211 GLU A O 1
ATOM 1626 N N . ALA A 1 212 ? -5.783 -22.628 3.571 1.00 54.72 212 ALA A N 1
ATOM 1627 C CA . ALA A 1 212 ? -5.195 -22.732 4.903 1.00 54.72 212 ALA A CA 1
ATOM 1628 C C . ALA A 1 212 ? -5.735 -21.642 5.833 1.00 54.72 212 ALA A C 1
ATOM 1630 O O . ALA A 1 212 ? -6.172 -21.962 6.936 1.00 54.72 212 ALA A O 1
ATOM 1631 N N . ALA A 1 213 ? -5.818 -20.396 5.351 1.00 51.62 213 ALA A N 1
ATOM 1632 C CA . ALA A 1 213 ? -6.547 -19.339 6.038 1.00 51.62 213 ALA A CA 1
ATOM 1633 C C . ALA A 1 213 ? -7.983 -19.810 6.342 1.00 51.62 213 ALA A C 1
ATOM 1635 O O . ALA A 1 213 ? -8.404 -19.741 7.495 1.00 51.62 213 ALA A O 1
ATOM 1636 N N . ALA A 1 214 ? -8.679 -20.401 5.357 1.00 50.78 214 ALA A N 1
ATOM 1637 C CA . ALA A 1 214 ? -10.082 -20.819 5.454 1.00 50.78 214 ALA A CA 1
ATOM 1638 C C . ALA A 1 214 ? -10.433 -21.893 6.475 1.00 50.78 214 ALA A C 1
ATOM 1640 O O . ALA A 1 214 ? -11.581 -21.953 6.923 1.00 50.78 214 ALA A O 1
ATOM 1641 N N . ARG A 1 215 ? -9.485 -22.744 6.864 1.00 47.38 215 ARG A N 1
ATOM 1642 C CA . ARG A 1 215 ? -9.801 -23.915 7.689 1.00 47.38 215 ARG A CA 1
ATOM 1643 C C . ARG A 1 215 ? -9.752 -23.670 9.192 1.00 47.38 215 ARG A C 1
ATOM 1645 O O . ARG A 1 215 ? -10.188 -24.563 9.908 1.00 47.38 215 ARG A O 1
ATOM 1652 N N . ARG A 1 216 ? -9.317 -22.496 9.679 1.00 40.03 216 ARG A N 1
ATOM 1653 C CA . ARG A 1 216 ? -9.166 -22.138 11.115 1.00 40.03 216 ARG A CA 1
ATOM 1654 C C . ARG A 1 216 ? -8.286 -23.046 11.972 1.00 40.03 216 ARG A C 1
ATOM 1656 O O . ARG A 1 216 ? -7.838 -22.587 13.018 1.00 40.03 216 ARG A O 1
ATOM 1663 N N . ASP A 1 217 ? -8.067 -24.292 11.583 1.00 38.16 217 ASP A N 1
ATOM 1664 C CA . ASP A 1 217 ? -7.045 -25.113 12.189 1.00 38.16 217 ASP A CA 1
ATOM 1665 C C . ASP A 1 217 ? -5.720 -24.390 11.993 1.00 38.16 217 ASP A C 1
ATOM 1667 O O . ASP A 1 217 ? -5.447 -23.833 10.924 1.00 38.16 217 ASP A O 1
ATOM 1671 N N . GLU A 1 218 ? -4.888 -24.440 13.025 1.00 41.31 218 GLU A N 1
ATOM 1672 C CA . GLU A 1 218 ? -3.437 -24.452 12.894 1.00 41.31 218 GLU A CA 1
ATOM 1673 C C . GLU A 1 218 ? -3.073 -25.618 11.965 1.00 41.31 218 GLU A C 1
ATOM 1675 O O . GLU A 1 218 ? -2.550 -26.652 12.376 1.00 41.31 218 GLU A O 1
ATOM 1680 N N . SER A 1 219 ? -3.444 -25.503 10.688 1.00 37.53 219 SER A N 1
ATOM 1681 C CA . SER A 1 219 ? -3.005 -26.398 9.651 1.00 37.53 219 SER A CA 1
ATOM 1682 C C . SER A 1 219 ? -1.493 -26.379 9.786 1.00 37.53 219 SER A C 1
ATOM 1684 O O . SER A 1 219 ? -0.927 -25.281 9.848 1.00 37.53 219 SER A O 1
ATOM 1686 N N . PRO A 1 220 ? -0.833 -27.542 9.838 1.00 41.91 220 PRO A N 1
ATOM 1687 C CA . PRO A 1 220 ? 0.617 -27.610 9.810 1.00 41.91 220 PRO A CA 1
ATOM 1688 C C . PRO A 1 220 ? 1.181 -26.680 8.736 1.00 41.91 220 PRO A C 1
ATOM 1690 O O . PRO A 1 220 ? 2.145 -25.999 9.011 1.00 41.91 220 PRO A O 1
ATOM 1693 N N . LEU A 1 221 ? 0.461 -26.484 7.621 1.00 39.06 221 LEU A N 1
ATOM 1694 C CA . LEU A 1 221 ? 0.770 -25.498 6.586 1.00 39.06 221 LEU A CA 1
ATOM 1695 C C . LEU A 1 221 ? 0.837 -24.039 7.079 1.00 39.06 221 LEU A C 1
ATOM 1697 O O . LEU A 1 221 ? 1.785 -23.363 6.726 1.00 39.06 221 LEU A O 1
ATOM 1701 N N . LEU A 1 222 ? -0.094 -23.529 7.898 1.00 43.34 222 LEU A N 1
ATOM 1702 C CA . LEU A 1 222 ? 0.028 -22.189 8.510 1.00 43.34 222 LEU A CA 1
ATOM 1703 C C . LEU A 1 222 ? 1.198 -22.116 9.503 1.00 43.34 222 LEU A C 1
ATOM 1705 O O . LEU A 1 222 ? 1.871 -21.092 9.559 1.00 43.34 222 LEU A O 1
ATOM 1709 N N . GLY A 1 223 ? 1.482 -23.199 10.234 1.00 45.66 223 GLY A N 1
ATOM 1710 C CA . GLY A 1 223 ? 2.702 -23.327 11.044 1.00 45.66 223 GLY A CA 1
ATOM 1711 C C . GLY A 1 223 ? 3.984 -23.376 10.199 1.00 45.66 223 GLY A C 1
ATOM 1712 O O . GLY A 1 223 ? 4.986 -22.773 10.567 1.00 45.66 223 GLY A O 1
ATOM 1713 N N . ASP A 1 224 ? 3.926 -24.000 9.023 1.00 40.91 224 ASP A N 1
ATOM 1714 C CA . ASP A 1 224 ? 4.999 -24.126 8.033 1.00 40.91 224 ASP A CA 1
ATOM 1715 C C . ASP A 1 224 ? 5.168 -22.831 7.206 1.00 40.91 224 ASP A C 1
ATOM 1717 O O . ASP A 1 224 ? 6.249 -22.578 6.678 1.00 40.91 224 ASP A O 1
ATOM 1721 N N . PHE A 1 225 ? 4.135 -21.975 7.136 1.00 46.59 225 PHE A N 1
ATOM 1722 C CA . PHE A 1 225 ? 4.184 -20.585 6.640 1.00 46.59 225 PHE A CA 1
ATOM 1723 C C . PHE A 1 225 ? 4.682 -19.596 7.679 1.00 46.59 225 PHE A C 1
ATOM 1725 O O . PHE A 1 225 ? 5.062 -18.470 7.348 1.00 46.59 225 PHE A O 1
ATOM 1732 N N . HIS A 1 226 ? 4.686 -20.015 8.939 1.00 47.56 226 HIS A N 1
ATOM 1733 C CA . HIS A 1 226 ? 5.166 -19.247 10.072 1.00 47.56 226 HIS A CA 1
ATOM 1734 C C . HIS A 1 226 ? 6.236 -20.037 10.852 1.00 47.56 226 HIS A C 1
ATOM 1736 O O . HIS A 1 226 ? 6.177 -20.075 12.081 1.00 47.56 226 HIS A O 1
ATOM 1742 N N . PRO A 1 227 ? 7.254 -20.634 10.189 1.00 34.81 227 PRO A N 1
ATOM 1743 C CA . PRO A 1 227 ? 8.141 -21.627 10.806 1.00 34.81 227 PRO A CA 1
ATOM 1744 C C . PRO A 1 227 ? 9.054 -21.037 11.898 1.00 34.81 227 PRO A C 1
ATOM 1746 O O . PRO A 1 227 ? 9.709 -21.775 12.630 1.00 34.81 227 PRO A O 1
ATOM 1749 N N . ALA A 1 228 ? 9.090 -19.706 12.030 1.00 38.81 228 ALA A N 1
ATOM 1750 C CA . ALA A 1 228 ? 9.833 -18.968 13.051 1.00 38.81 228 ALA A CA 1
ATOM 1751 C C . ALA A 1 228 ? 8.939 -18.295 14.114 1.00 38.81 228 ALA A C 1
ATOM 1753 O O . ALA A 1 228 ? 9.454 -17.643 15.027 1.00 38.81 228 ALA A O 1
ATOM 1754 N N . ALA A 1 229 ? 7.614 -18.416 14.010 1.00 49.03 229 ALA A N 1
ATOM 1755 C CA . ALA A 1 229 ? 6.686 -17.794 14.939 1.00 49.03 229 ALA A CA 1
ATOM 1756 C C . ALA A 1 229 ? 6.544 -18.656 16.198 1.00 49.03 229 ALA A C 1
ATOM 1758 O O . ALA A 1 229 ? 5.643 -19.482 16.316 1.00 49.03 229 ALA A O 1
ATOM 1759 N N . GLY A 1 230 ? 7.453 -18.480 17.158 1.00 48.72 230 GLY A N 1
ATOM 1760 C CA . GLY A 1 230 ? 7.202 -18.950 18.520 1.00 48.72 230 GLY A CA 1
ATOM 1761 C C . GLY A 1 230 ? 5.872 -18.390 19.067 1.00 48.72 230 GLY A C 1
ATOM 1762 O O . GLY A 1 230 ? 5.311 -17.458 18.492 1.00 48.72 230 GLY A O 1
ATOM 1763 N N . PRO A 1 231 ? 5.373 -18.896 20.206 1.00 53.38 231 PRO A N 1
ATOM 1764 C CA . PRO A 1 231 ? 4.103 -18.459 20.806 1.00 53.38 231 PRO A CA 1
ATOM 1765 C C . PRO A 1 231 ? 4.024 -16.949 21.116 1.00 53.38 231 PRO A C 1
ATOM 1767 O O . PRO A 1 231 ? 2.932 -16.428 21.330 1.00 53.38 231 PRO A O 1
ATOM 1770 N N . ASP A 1 232 ? 5.163 -16.250 21.099 1.00 55.31 232 ASP A N 1
ATOM 1771 C CA . ASP A 1 232 ? 5.292 -14.813 21.353 1.00 55.31 232 ASP A CA 1
ATOM 1772 C C . ASP A 1 232 ? 5.407 -13.957 20.072 1.00 55.31 232 ASP A C 1
ATOM 1774 O O . ASP A 1 232 ? 5.666 -12.755 20.150 1.00 55.31 232 ASP A O 1
ATOM 1778 N N . ALA A 1 233 ? 5.258 -14.548 18.881 1.00 57.66 233 ALA A N 1
ATOM 1779 C CA . ALA A 1 233 ? 5.374 -13.818 17.621 1.00 57.66 233 ALA A CA 1
ATOM 1780 C C . ALA A 1 233 ? 4.206 -12.845 17.412 1.00 57.66 233 ALA A C 1
ATOM 1782 O O . ALA A 1 233 ? 3.033 -13.182 17.590 1.00 57.66 233 ALA A O 1
ATOM 1783 N N . LEU A 1 234 ? 4.532 -11.621 17.000 1.00 61.44 234 LEU A N 1
ATOM 1784 C CA . LEU A 1 234 ? 3.559 -10.555 16.797 1.00 61.44 234 LEU A CA 1
ATOM 1785 C C . LEU A 1 234 ? 3.333 -10.331 15.301 1.00 61.44 234 LEU A C 1
ATOM 1787 O O . LEU A 1 234 ? 4.266 -10.338 14.503 1.00 61.44 234 LEU A O 1
ATOM 1791 N N . ALA A 1 235 ? 2.081 -10.105 14.907 1.00 64.50 235 ALA A N 1
ATOM 1792 C CA . ALA A 1 235 ? 1.775 -9.642 13.556 1.00 64.50 235 ALA A CA 1
ATOM 1793 C C . ALA A 1 235 ? 2.483 -8.305 13.274 1.00 64.50 235 ALA A C 1
ATOM 1795 O O . ALA A 1 235 ? 2.524 -7.445 14.162 1.00 64.50 235 ALA A O 1
ATOM 1796 N N . MET A 1 236 ? 2.945 -8.090 12.034 1.00 65.88 236 MET A N 1
ATOM 1797 C CA . MET A 1 236 ? 3.559 -6.819 11.609 1.00 65.88 236 MET A CA 1
ATOM 1798 C C . MET A 1 236 ? 2.663 -5.615 11.892 1.00 65.88 236 MET A C 1
ATOM 1800 O O . MET A 1 236 ? 3.168 -4.538 12.134 1.00 65.88 236 MET A O 1
ATOM 1804 N N . MET A 1 237 ? 1.340 -5.780 11.898 1.00 68.50 237 MET A N 1
ATOM 1805 C CA . MET A 1 237 ? 0.383 -4.692 12.144 1.00 68.50 237 MET A CA 1
ATOM 1806 C C . MET A 1 237 ? -0.060 -4.569 13.617 1.00 68.50 237 MET A C 1
ATOM 1808 O O . MET A 1 237 ? -1.030 -3.863 13.916 1.00 68.50 237 MET A O 1
ATOM 1812 N N . SER A 1 238 ? 0.559 -5.309 14.544 1.00 68.12 238 SER A N 1
ATOM 1813 C CA . SER A 1 238 ? 0.180 -5.296 15.961 1.00 68.12 238 SER A CA 1
ATOM 1814 C C . SER A 1 238 ? 0.692 -4.038 16.661 1.00 68.12 238 SER A C 1
ATOM 1816 O O . SER A 1 238 ? 1.877 -3.723 16.611 1.00 68.12 238 SER A O 1
ATOM 1818 N N . HIS A 1 239 ? -0.165 -3.356 17.427 1.00 67.81 239 HIS A N 1
ATOM 1819 C CA . HIS A 1 239 ? 0.290 -2.250 18.279 1.00 67.81 239 HIS A CA 1
ATOM 1820 C C . HIS A 1 239 ? 1.333 -2.697 19.314 1.00 67.81 239 HIS A C 1
ATOM 1822 O O . HIS A 1 239 ? 2.207 -1.910 19.674 1.00 67.81 239 HIS A O 1
ATOM 1828 N N . GLN A 1 240 ? 1.288 -3.964 19.744 1.00 63.59 240 GLN A N 1
ATOM 1829 C CA . GLN A 1 240 ? 2.293 -4.539 20.640 1.00 63.59 240 GLN A CA 1
ATOM 1830 C C . GLN A 1 240 ? 3.667 -4.645 19.968 1.00 63.59 240 GLN A C 1
ATOM 1832 O O . GLN A 1 240 ? 4.667 -4.451 20.650 1.00 63.59 240 GLN A O 1
ATOM 1837 N N . ALA A 1 241 ? 3.720 -4.870 18.648 1.00 60.69 241 ALA A N 1
ATOM 1838 C CA . ALA A 1 241 ? 4.979 -4.926 17.902 1.00 60.69 241 ALA A CA 1
ATOM 1839 C C . ALA A 1 241 ? 5.699 -3.567 17.903 1.00 60.69 241 ALA A C 1
ATOM 1841 O O . ALA A 1 241 ? 6.921 -3.508 17.985 1.00 60.69 241 ALA A O 1
ATOM 1842 N N . GLY 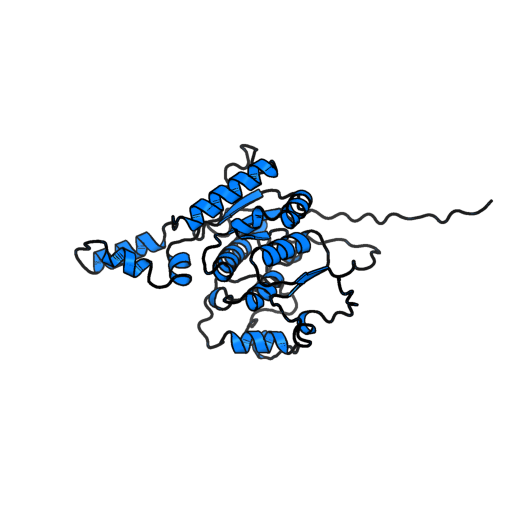A 1 242 ? 4.933 -2.470 17.902 1.00 58.84 242 GLY A N 1
ATOM 1843 C CA . GLY A 1 242 ? 5.441 -1.108 18.089 1.00 58.84 242 GLY A CA 1
ATOM 1844 C C . GLY A 1 242 ? 5.538 -0.663 19.554 1.00 58.84 242 GLY A C 1
ATOM 1845 O O . GLY A 1 242 ? 5.564 0.540 19.807 1.00 58.84 242 GLY A O 1
ATOM 1846 N N . LEU A 1 243 ? 5.485 -1.594 20.519 1.00 63.28 243 LEU A N 1
ATOM 1847 C CA . LEU A 1 243 ? 5.469 -1.338 21.971 1.00 63.28 243 LEU A CA 1
ATOM 1848 C C . LEU A 1 243 ? 4.367 -0.364 22.442 1.00 63.28 243 LEU A C 1
ATOM 1850 O O . LEU A 1 243 ? 4.412 0.179 23.548 1.00 63.28 243 LEU A O 1
ATOM 1854 N N . CYS A 1 244 ? 3.332 -0.168 21.628 1.00 63.31 244 CYS A N 1
ATOM 1855 C CA . CYS A 1 244 ? 2.175 0.660 21.935 1.00 63.31 244 CYS A CA 1
ATOM 1856 C C . CYS A 1 244 ? 1.150 -0.197 22.684 1.00 63.31 244 CYS A C 1
ATOM 1858 O O . CYS A 1 244 ? 0.187 -0.711 22.113 1.00 63.31 244 CYS A O 1
ATOM 1860 N N . VAL A 1 245 ? 1.378 -0.407 23.981 1.00 59.84 245 VAL A N 1
ATOM 1861 C CA . VAL A 1 245 ? 0.465 -1.203 24.808 1.00 59.84 245 VAL A CA 1
ATOM 1862 C C . VAL A 1 245 ? -0.760 -0.369 25.168 1.00 59.84 245 VAL A C 1
ATOM 1864 O O . VAL A 1 245 ? -0.677 0.637 25.873 1.00 59.84 245 VAL A O 1
ATOM 1867 N N . GLN A 1 246 ? -1.928 -0.807 24.706 1.00 58.03 246 GLN A N 1
ATOM 1868 C CA . GLN A 1 246 ? -3.191 -0.191 25.086 1.00 58.03 246 GLN A CA 1
ATOM 1869 C C . GLN A 1 246 ? -3.603 -0.668 26.485 1.00 58.03 246 GLN A C 1
ATOM 1871 O O . GLN A 1 246 ? -3.965 -1.827 26.680 1.00 58.03 246 GLN A O 1
ATOM 1876 N N . VAL A 1 247 ? -3.590 0.233 27.469 1.00 56.69 247 VAL A N 1
ATOM 1877 C CA . VAL A 1 247 ? -4.106 -0.058 28.813 1.00 56.69 247 VAL A CA 1
ATOM 1878 C C . VAL A 1 247 ? -5.627 0.100 28.800 1.00 56.69 247 VAL A C 1
ATOM 1880 O O . VAL A 1 247 ? -6.149 1.214 28.737 1.00 56.69 247 VAL A O 1
ATOM 1883 N N . ARG A 1 248 ? -6.359 -1.019 28.854 1.00 55.81 248 ARG A N 1
ATOM 1884 C CA . ARG A 1 248 ? -7.829 -1.030 28.954 1.00 55.81 248 ARG A CA 1
ATOM 1885 C C . ARG A 1 248 ? -8.260 -1.410 30.370 1.00 55.81 248 ARG A C 1
ATOM 1887 O O . ARG A 1 248 ? -7.804 -2.413 30.910 1.00 55.81 248 ARG A O 1
ATOM 1894 N N . ARG A 1 249 ? -9.184 -0.646 30.965 1.00 45.22 249 ARG A N 1
ATOM 1895 C CA . ARG A 1 249 ? -9.845 -0.998 32.235 1.00 45.22 249 ARG A CA 1
ATOM 1896 C C . ARG A 1 249 ? -11.361 -0.882 32.062 1.00 45.22 249 ARG A C 1
ATOM 1898 O O . ARG A 1 249 ? -11.861 0.208 31.814 1.00 45.22 249 ARG A O 1
ATOM 1905 N N . GLY A 1 250 ? -12.079 -2.001 32.189 1.00 54.22 250 GLY A N 1
ATOM 1906 C CA . GLY A 1 250 ? -13.543 -2.021 32.333 1.00 54.22 250 GLY A CA 1
ATOM 1907 C C . GLY A 1 250 ? -14.388 -1.662 31.101 1.00 54.22 250 GLY A C 1
ATOM 1908 O O . GLY A 1 250 ? -15.549 -1.308 31.275 1.00 54.22 250 GLY A O 1
ATOM 1909 N N . TYR A 1 251 ? -13.854 -1.739 29.878 1.00 55.81 251 TYR A N 1
ATOM 1910 C CA . TYR A 1 251 ? -14.631 -1.462 28.662 1.00 55.81 251 TYR A CA 1
ATOM 1911 C C . TYR A 1 251 ? -15.388 -2.705 28.177 1.00 55.81 251 TYR A C 1
ATOM 1913 O O . TYR A 1 251 ? -14.810 -3.790 28.095 1.00 55.81 251 TYR A O 1
ATOM 1921 N N . GLN A 1 252 ? -16.662 -2.544 27.805 1.00 58.44 252 GLN A N 1
ATOM 1922 C CA . GLN A 1 252 ? -17.326 -3.521 26.941 1.00 58.44 252 GLN A CA 1
ATOM 1923 C C . GLN A 1 252 ? -16.678 -3.447 25.550 1.00 58.44 252 GLN A C 1
ATOM 1925 O O . GLN A 1 252 ? -16.488 -2.336 25.050 1.00 58.44 252 GLN A O 1
ATOM 1930 N N . PRO A 1 253 ? -16.316 -4.580 24.922 1.00 57.28 253 PRO A N 1
ATOM 1931 C CA . PRO A 1 253 ? -15.775 -4.561 23.569 1.00 57.28 253 PRO A CA 1
ATOM 1932 C C . PRO A 1 253 ? -16.768 -3.858 22.637 1.00 57.28 253 PRO A C 1
ATOM 1934 O O . PRO A 1 253 ? -17.959 -4.179 22.632 1.00 57.28 253 PRO A O 1
ATOM 1937 N N . ALA A 1 254 ? -16.281 -2.866 21.888 1.00 60.31 254 ALA A N 1
ATOM 1938 C CA . ALA A 1 254 ? -17.085 -2.181 20.886 1.00 60.31 254 ALA A CA 1
ATOM 1939 C C . ALA A 1 254 ? -17.631 -3.195 19.865 1.00 60.31 254 ALA A C 1
ATOM 1941 O O . ALA A 1 254 ? -16.988 -4.206 19.577 1.00 60.31 254 ALA A O 1
ATOM 1942 N N . GLN A 1 255 ? -18.822 -2.928 19.324 1.00 67.88 255 GLN A N 1
ATOM 1943 C CA . GLN A 1 255 ? -19.379 -3.732 18.235 1.00 67.88 255 GLN A CA 1
ATOM 1944 C C . GLN A 1 255 ? -18.411 -3.722 17.043 1.00 67.88 255 GLN A C 1
ATOM 1946 O O . GLN A 1 255 ? -17.891 -2.666 16.677 1.00 67.88 255 GLN A O 1
ATOM 1951 N N . ALA A 1 256 ? -18.160 -4.897 16.461 1.00 74.06 256 ALA A N 1
ATOM 1952 C CA . ALA A 1 256 ? -17.316 -5.032 15.280 1.00 74.06 256 ALA A CA 1
ATOM 1953 C C . ALA A 1 256 ? -17.912 -4.238 14.108 1.00 74.06 256 ALA A C 1
ATOM 1955 O O . ALA A 1 256 ? -19.117 -4.300 13.858 1.00 74.06 256 ALA A O 1
ATOM 1956 N N . THR A 1 257 ? -17.071 -3.487 13.398 1.00 83.06 257 THR A N 1
ATOM 1957 C CA . THR A 1 257 ? -17.459 -2.766 12.180 1.00 83.06 257 THR A CA 1
ATOM 1958 C C . THR A 1 257 ? -17.083 -3.597 10.963 1.00 83.06 257 THR A C 1
ATOM 1960 O O . THR A 1 257 ? -15.983 -4.137 10.897 1.00 83.06 257 THR A O 1
ATOM 1963 N N . MET A 1 258 ? -17.985 -3.694 9.994 1.00 85.56 258 MET A N 1
ATOM 1964 C CA . MET A 1 258 ? -17.775 -4.463 8.773 1.00 85.56 258 MET A CA 1
ATOM 1965 C C . MET A 1 258 ? -17.815 -3.531 7.565 1.00 85.56 258 MET A C 1
ATOM 1967 O O . MET A 1 258 ? -18.710 -2.692 7.467 1.00 85.56 258 MET A O 1
ATOM 1971 N N . VAL A 1 259 ? -16.850 -3.684 6.663 1.00 88.44 259 VAL A N 1
ATOM 1972 C CA . VAL A 1 259 ? -16.793 -3.013 5.363 1.00 88.44 259 VAL A CA 1
ATOM 1973 C C . VAL A 1 259 ? -16.995 -4.072 4.288 1.00 88.44 259 VAL A C 1
ATOM 1975 O O . VAL A 1 259 ? -16.314 -5.097 4.306 1.00 88.44 259 VAL A O 1
ATOM 1978 N N . LEU A 1 260 ? -17.954 -3.842 3.396 1.00 89.31 260 LEU A N 1
ATOM 1979 C CA . LEU A 1 260 ? -18.318 -4.744 2.304 1.00 89.31 260 LEU A CA 1
ATOM 1980 C C . LEU A 1 260 ? -17.938 -4.097 0.976 1.00 89.31 260 LEU A C 1
ATOM 1982 O O . LEU A 1 260 ? -18.212 -2.911 0.806 1.00 89.31 260 LEU A O 1
ATOM 1986 N N . GLY A 1 261 ? -17.381 -4.885 0.062 1.00 89.06 261 GLY A N 1
ATOM 1987 C CA . GLY A 1 261 ? -17.006 -4.440 -1.280 1.00 89.06 261 GLY A CA 1
ATOM 1988 C C . GLY A 1 261 ? -15.533 -4.695 -1.572 1.00 89.06 261 GLY A C 1
ATOM 1989 O O . GLY A 1 261 ? -14.715 -4.831 -0.661 1.00 89.06 261 GLY A O 1
ATOM 1990 N N . ASP A 1 262 ? -15.198 -4.845 -2.846 1.00 91.00 262 ASP A N 1
ATOM 1991 C CA . ASP A 1 262 ? -13.868 -5.215 -3.332 1.00 91.00 262 ASP A CA 1
ATOM 1992 C C . ASP A 1 262 ? -13.141 -4.061 -4.032 1.00 91.00 262 ASP A C 1
ATOM 1994 O O . ASP A 1 262 ? -12.139 -4.287 -4.711 1.00 91.00 262 ASP A O 1
ATOM 1998 N N . ARG A 1 263 ? -13.615 -2.824 -3.862 1.00 94.56 263 ARG A N 1
ATOM 1999 C CA . ARG A 1 263 ? -13.028 -1.662 -4.521 1.00 94.56 263 ARG A CA 1
ATOM 2000 C C . ARG A 1 263 ? -11.893 -1.034 -3.696 1.00 94.56 263 ARG A C 1
ATOM 2002 O O . ARG A 1 263 ? -11.838 -1.218 -2.473 1.00 94.56 263 ARG A O 1
ATOM 2009 N N . PRO A 1 264 ? -11.019 -0.220 -4.323 1.00 95.81 264 PRO A N 1
ATOM 2010 C CA . PRO A 1 264 ? -9.979 0.533 -3.618 1.00 95.81 264 PRO A CA 1
ATOM 2011 C C . PRO A 1 264 ? -10.513 1.371 -2.444 1.00 95.81 264 PRO A C 1
ATOM 2013 O O . PRO A 1 264 ? -9.860 1.483 -1.403 1.00 95.81 264 PRO A O 1
ATOM 2016 N N . GLU A 1 265 ? -11.712 1.947 -2.583 1.00 95.75 265 GLU A N 1
ATOM 2017 C CA . GLU A 1 265 ? -12.338 2.781 -1.555 1.00 95.75 265 GLU A CA 1
ATOM 2018 C C . GLU A 1 265 ? -12.787 1.978 -0.328 1.00 95.75 265 GLU A C 1
ATOM 2020 O O . GLU A 1 265 ? -12.707 2.485 0.795 1.00 95.75 265 GLU A O 1
ATOM 2025 N N . ASP A 1 266 ? -13.200 0.723 -0.521 1.00 94.88 266 ASP A N 1
ATOM 2026 C CA . ASP A 1 266 ? -13.622 -0.180 0.554 1.00 94.88 266 ASP A CA 1
ATOM 2027 C C . ASP A 1 266 ? -12.414 -0.623 1.384 1.00 94.88 266 ASP A C 1
ATOM 2029 O O . ASP A 1 266 ? -12.429 -0.541 2.616 1.00 94.88 266 ASP A O 1
ATOM 2033 N N . PHE A 1 267 ? -11.315 -0.983 0.712 1.00 95.38 267 PHE A N 1
ATOM 2034 C CA . PHE A 1 267 ? -10.031 -1.239 1.366 1.00 95.38 267 PHE A CA 1
ATOM 2035 C C . PHE A 1 267 ? -9.552 -0.025 2.169 1.00 95.38 267 PHE A C 1
ATOM 2037 O O . PHE A 1 267 ? -9.214 -0.147 3.351 1.00 95.38 267 PHE A O 1
ATOM 2044 N N . ALA A 1 268 ? -9.558 1.161 1.552 1.00 96.69 268 ALA A N 1
ATOM 2045 C CA . ALA A 1 268 ? -9.134 2.397 2.201 1.00 96.69 268 ALA A CA 1
ATOM 2046 C C . ALA A 1 268 ? -9.986 2.703 3.443 1.00 96.69 268 ALA A C 1
ATOM 2048 O O . ALA A 1 268 ? -9.461 3.050 4.506 1.00 96.69 268 ALA A O 1
ATOM 2049 N N . LEU A 1 269 ? -11.308 2.536 3.336 1.00 95.06 269 LEU A N 1
ATOM 2050 C CA . LEU A 1 269 ? -12.224 2.725 4.453 1.00 95.06 269 LEU A CA 1
ATOM 2051 C C . LEU A 1 269 ? -11.942 1.726 5.579 1.00 95.06 269 LEU A C 1
ATOM 2053 O O . LEU A 1 269 ? -11.882 2.133 6.742 1.00 95.06 269 LEU A O 1
ATOM 2057 N N . ALA A 1 270 ? -11.720 0.451 5.255 1.00 93.19 270 ALA A N 1
ATOM 2058 C CA . ALA A 1 270 ? -11.384 -0.573 6.237 1.00 93.19 270 ALA A CA 1
ATOM 2059 C C . ALA A 1 270 ? -10.069 -0.280 6.974 1.00 93.19 270 ALA A C 1
ATOM 2061 O O . ALA A 1 270 ? -10.031 -0.364 8.205 1.00 93.19 270 ALA A O 1
ATOM 2062 N N . GLN A 1 271 ? -9.025 0.137 6.249 1.00 92.94 271 GLN A N 1
ATOM 2063 C CA . GLN A 1 271 ? -7.738 0.542 6.823 1.00 92.94 271 GLN A CA 1
ATOM 2064 C C . GLN A 1 271 ? -7.906 1.674 7.842 1.00 92.94 271 GLN A C 1
ATOM 2066 O O . GLN A 1 271 ? -7.436 1.572 8.977 1.00 92.94 271 GLN A O 1
ATOM 2071 N N . VAL A 1 272 ? -8.627 2.741 7.479 1.00 92.94 272 VAL A N 1
ATOM 2072 C CA . VAL A 1 272 ? -8.828 3.886 8.381 1.00 92.94 272 VAL A CA 1
ATOM 2073 C C . VAL A 1 272 ? -9.715 3.519 9.565 1.00 92.94 272 VAL A C 1
ATOM 2075 O O . VAL A 1 272 ? -9.381 3.854 10.703 1.00 92.94 272 VAL A O 1
ATOM 2078 N N . LEU A 1 273 ? -10.830 2.819 9.332 1.00 89.75 273 LEU A N 1
ATOM 2079 C CA . LEU A 1 273 ? -11.728 2.411 10.411 1.00 89.75 273 LEU A CA 1
ATOM 2080 C C . LEU A 1 273 ? -11.011 1.508 11.410 1.00 89.75 273 LEU A C 1
ATOM 2082 O O . LEU A 1 273 ? -11.239 1.657 12.607 1.00 89.75 273 LEU A O 1
ATOM 2086 N N . ARG A 1 274 ? -10.115 0.624 10.962 1.00 86.50 274 ARG A N 1
ATOM 2087 C CA . ARG A 1 274 ? -9.327 -0.220 11.865 1.00 86.50 274 ARG A CA 1
ATOM 2088 C C . ARG A 1 274 ? -8.506 0.593 12.863 1.00 86.50 274 ARG A C 1
ATOM 2090 O O . ARG A 1 274 ? -8.356 0.176 14.003 1.00 86.50 274 ARG A O 1
ATOM 2097 N N . GLN A 1 275 ? -7.982 1.746 12.460 1.00 85.69 275 GLN A N 1
ATOM 2098 C CA . GLN A 1 275 ? -7.219 2.601 13.375 1.00 85.69 275 GLN A CA 1
ATOM 2099 C C . GLN A 1 275 ? -8.117 3.425 14.316 1.00 85.69 275 GLN A C 1
ATOM 2101 O O . GLN A 1 275 ? -7.637 3.986 15.304 1.00 85.69 275 GLN A O 1
ATOM 2106 N N . LEU A 1 276 ? -9.415 3.529 14.008 1.00 84.62 276 LEU A N 1
ATOM 2107 C CA . LEU A 1 276 ? -10.409 4.270 14.791 1.00 84.62 276 LEU A CA 1
ATOM 2108 C C . LEU A 1 276 ? -11.243 3.375 15.716 1.00 84.62 276 LEU A C 1
ATOM 2110 O O . LEU A 1 276 ? -11.768 3.859 16.719 1.00 84.62 276 LEU A O 1
ATOM 2114 N N . HIS A 1 277 ? -11.387 2.098 15.369 1.00 80.06 277 HIS A N 1
ATOM 2115 C CA . HIS A 1 277 ? -12.257 1.136 16.029 1.00 80.06 277 HIS A CA 1
ATOM 2116 C C . HIS A 1 277 ? -11.476 -0.110 16.438 1.00 80.06 277 HIS A C 1
ATOM 2118 O O . HIS A 1 277 ? -10.615 -0.592 15.715 1.00 80.06 277 HIS A O 1
ATOM 2124 N N . ASP A 1 278 ? -11.842 -0.685 17.581 1.00 68.50 278 ASP A N 1
ATOM 2125 C CA . ASP A 1 278 ? -11.161 -1.857 18.142 1.00 68.50 278 ASP A CA 1
ATOM 2126 C C . ASP A 1 278 ? -11.283 -3.128 17.284 1.00 68.50 278 ASP A C 1
ATOM 2128 O O . ASP A 1 278 ? -10.464 -4.037 17.406 1.00 68.50 278 ASP A O 1
ATOM 2132 N N . SER A 1 279 ? -12.331 -3.227 16.465 1.00 76.38 279 SER A N 1
ATOM 2133 C CA . SER A 1 279 ? -12.624 -4.404 15.653 1.00 76.38 279 SER A CA 1
ATOM 2134 C C . SER A 1 279 ? -13.228 -3.962 14.327 1.00 76.38 279 SER A C 1
ATOM 2136 O O . SER A 1 279 ? -14.345 -3.440 14.286 1.00 76.38 279 SER A O 1
ATOM 2138 N N . VAL A 1 280 ? -12.460 -4.146 13.254 1.00 82.38 280 VAL A N 1
ATOM 2139 C CA . VAL A 1 280 ? -12.880 -3.877 11.879 1.00 82.38 280 VAL A CA 1
ATOM 2140 C C . VAL A 1 280 ? -12.580 -5.081 11.019 1.00 82.38 280 VAL A C 1
ATOM 2142 O O . VAL A 1 280 ? -11.523 -5.692 11.149 1.00 82.38 280 VAL A O 1
ATOM 2145 N N . VAL A 1 281 ? -13.526 -5.396 10.151 1.00 82.12 281 VAL A N 1
ATOM 2146 C CA . VAL A 1 281 ? -13.496 -6.515 9.227 1.00 82.12 281 VAL A CA 1
ATOM 2147 C C . VAL A 1 281 ? -13.759 -5.986 7.828 1.00 82.12 281 VAL A C 1
ATOM 2149 O O . VAL A 1 281 ? -14.738 -5.272 7.623 1.00 82.12 281 VAL A O 1
ATOM 2152 N N . TRP A 1 282 ? -12.914 -6.353 6.870 1.00 87.06 282 TRP A N 1
ATOM 2153 C CA . TRP A 1 282 ? -13.156 -6.093 5.454 1.00 87.06 282 TRP A CA 1
ATOM 2154 C C . TRP A 1 282 ? -13.511 -7.391 4.734 1.00 87.06 282 TRP A C 1
ATOM 2156 O O . TRP A 1 282 ? -12.785 -8.380 4.843 1.00 87.06 282 TRP A O 1
ATOM 2166 N N . LEU A 1 283 ? -14.634 -7.377 4.020 1.00 84.94 283 LEU A N 1
ATOM 2167 C CA . LEU A 1 283 ? -15.119 -8.469 3.188 1.00 84.94 283 LEU A CA 1
ATOM 2168 C C . LEU A 1 283 ? -15.093 -8.040 1.718 1.00 84.94 283 LEU A C 1
ATOM 2170 O O . LEU A 1 283 ? -16.050 -7.411 1.256 1.00 84.94 283 LEU A O 1
ATOM 2174 N N . PRO A 1 284 ? -14.019 -8.370 0.986 1.00 82.56 284 PRO A N 1
ATOM 2175 C CA . PRO A 1 284 ? -13.985 -8.159 -0.449 1.00 82.56 284 PRO A CA 1
ATOM 2176 C C . PRO A 1 284 ? -14.931 -9.142 -1.145 1.00 82.56 284 PRO A C 1
ATOM 2178 O O . PRO A 1 284 ? -14.771 -10.358 -1.016 1.00 82.56 284 PRO A O 1
ATOM 2181 N N . GLY A 1 285 ? -15.921 -8.608 -1.860 1.00 75.25 285 GLY A N 1
ATOM 2182 C CA . GLY A 1 285 ? -16.844 -9.362 -2.709 1.00 75.25 285 GLY A CA 1
ATOM 2183 C C . GLY A 1 285 ? -18.308 -8.935 -2.581 1.00 75.25 285 GLY A C 1
ATOM 2184 O O . GLY A 1 285 ? -18.730 -8.381 -1.565 1.00 75.25 285 GLY A O 1
ATOM 2185 N N . ASP A 1 286 ? -19.080 -9.250 -3.621 1.00 56.69 286 ASP A N 1
ATOM 2186 C CA . ASP A 1 286 ? -20.504 -8.901 -3.743 1.00 56.69 286 ASP A CA 1
ATOM 2187 C C . ASP A 1 286 ? -21.423 -9.861 -2.972 1.00 56.69 286 ASP A C 1
ATOM 2189 O O . ASP A 1 286 ? -22.517 -9.496 -2.535 1.00 56.69 286 ASP A O 1
ATOM 2193 N N . GLU A 1 287 ? -20.971 -11.101 -2.772 1.00 48.97 287 GLU A N 1
ATOM 2194 C CA . GLU A 1 287 ? -21.706 -12.137 -2.057 1.00 48.97 287 GLU A CA 1
ATOM 2195 C C . GLU A 1 287 ? -20.980 -12.491 -0.762 1.00 48.97 287 GLU A C 1
ATOM 2197 O O . GLU A 1 287 ? -19.940 -13.155 -0.749 1.00 48.97 287 GLU A O 1
ATOM 2202 N N . VAL A 1 288 ? -21.566 -12.085 0.365 1.00 52.28 288 VAL A N 1
ATOM 2203 C CA . VAL A 1 288 ? -21.171 -12.592 1.679 1.00 52.28 288 VAL A CA 1
ATOM 2204 C C . VAL A 1 288 ? -21.571 -14.068 1.748 1.00 52.28 288 VAL A C 1
ATOM 2206 O O . VAL A 1 288 ? -22.641 -14.422 2.244 1.00 52.28 288 VAL A O 1
ATOM 2209 N N . SER A 1 289 ? -20.735 -14.956 1.210 1.00 48.78 289 SER A N 1
ATOM 2210 C CA . SER A 1 289 ? -20.961 -16.388 1.360 1.00 48.78 289 SER A CA 1
ATOM 2211 C C . SER A 1 289 ? -20.830 -16.760 2.843 1.00 48.78 289 SER A C 1
ATOM 2213 O O . SER A 1 289 ? -20.039 -16.173 3.586 1.00 48.78 289 SER A O 1
ATOM 2215 N N . LEU A 1 290 ? -21.579 -17.766 3.305 1.00 43.00 290 LEU A N 1
ATOM 2216 C CA . LEU A 1 290 ? -21.412 -18.320 4.659 1.00 43.00 290 LEU A CA 1
ATOM 2217 C C . LEU A 1 290 ? -19.961 -18.768 4.926 1.00 43.00 290 LEU A C 1
ATOM 2219 O O . LEU A 1 290 ? -19.491 -18.726 6.061 1.00 43.00 290 LEU A O 1
ATOM 2223 N N . ALA A 1 291 ? -19.232 -19.109 3.860 1.00 44.69 291 ALA A N 1
ATOM 2224 C CA . ALA A 1 291 ? -17.810 -19.403 3.867 1.00 44.69 291 ALA A CA 1
ATOM 2225 C C . ALA A 1 291 ? -16.915 -18.149 3.879 1.00 44.69 291 ALA A C 1
ATOM 2227 O O . ALA A 1 291 ? -15.733 -18.282 3.632 1.00 44.69 291 ALA A O 1
ATOM 2228 N N . SER A 1 292 ? -17.419 -16.949 4.163 1.00 45.44 292 SER A N 1
ATOM 2229 C CA . SER A 1 292 ? -16.608 -15.749 4.443 1.00 45.44 292 SER A CA 1
ATOM 2230 C C . SER A 1 292 ? -16.678 -15.357 5.926 1.00 45.44 292 SER A C 1
ATOM 2232 O O . SER A 1 292 ? -15.835 -14.615 6.420 1.00 45.44 292 SER A O 1
ATOM 2234 N N . PHE A 1 293 ? -17.644 -15.900 6.678 1.00 44.91 293 PHE A N 1
ATOM 2235 C CA . PHE A 1 293 ? -17.847 -15.607 8.102 1.00 44.91 293 PHE A CA 1
ATOM 2236 C C . PHE A 1 293 ? -16.809 -16.251 9.036 1.00 44.91 293 PHE A C 1
ATOM 2238 O O . PHE A 1 293 ? -16.673 -15.834 10.188 1.00 44.91 293 PHE A O 1
ATOM 2245 N N . TRP A 1 294 ? -16.045 -17.244 8.568 1.00 44.94 294 TRP A N 1
ATOM 2246 C CA . TRP A 1 294 ? -15.069 -17.965 9.397 1.00 44.94 294 TRP A CA 1
ATOM 2247 C C . TRP A 1 294 ? -13.820 -17.141 9.723 1.00 44.94 294 TRP A C 1
ATOM 2249 O O . TRP A 1 294 ? -13.209 -17.374 10.764 1.00 44.94 294 TRP A O 1
ATOM 2259 N N . LEU A 1 295 ? -13.470 -16.119 8.942 1.00 45.62 295 LEU A N 1
ATOM 2260 C CA . LEU A 1 295 ? -12.435 -15.158 9.346 1.00 45.62 295 LEU A CA 1
ATOM 2261 C C . LEU A 1 295 ? -12.831 -14.423 10.656 1.00 45.62 295 LEU A C 1
ATOM 2263 O O . LEU A 1 295 ? -11.975 -13.827 11.305 1.00 45.62 295 LEU A O 1
ATOM 2267 N N . PHE A 1 296 ? -14.106 -14.492 11.090 1.00 51.31 296 PHE A N 1
ATOM 2268 C CA . PHE A 1 296 ? -14.699 -13.514 12.017 1.00 51.31 296 PHE A CA 1
ATOM 2269 C C . PHE A 1 296 ? -15.527 -14.069 13.183 1.00 51.31 296 PHE A C 1
ATOM 2271 O O . PHE A 1 296 ? -16.034 -13.285 13.986 1.00 51.31 296 PHE A O 1
ATOM 2278 N N . ASP A 1 297 ? -15.659 -15.388 13.348 1.00 41.69 297 ASP A N 1
ATOM 2279 C CA . ASP A 1 297 ? -16.297 -15.954 14.542 1.00 41.69 297 ASP A CA 1
ATOM 2280 C C . ASP A 1 297 ? -15.408 -15.785 15.793 1.00 41.69 297 ASP A C 1
ATOM 2282 O O . ASP A 1 297 ? -14.602 -16.646 16.156 1.00 41.69 297 ASP A O 1
ATOM 2286 N N . ARG A 1 298 ? -15.533 -14.603 16.401 1.00 40.62 298 ARG A N 1
ATOM 2287 C CA . ARG A 1 298 ? -15.426 -14.351 17.839 1.00 40.62 298 ARG A CA 1
ATOM 2288 C C . ARG A 1 298 ? -16.782 -13.810 18.329 1.00 40.62 298 ARG A C 1
ATOM 2290 O O . ARG A 1 298 ? -16.861 -12.716 18.875 1.00 40.62 298 ARG A O 1
ATOM 2297 N N . GLY A 1 299 ? -17.877 -14.542 18.096 1.00 40.53 299 GLY A N 1
ATOM 2298 C CA . GLY A 1 299 ? -19.162 -14.277 18.766 1.00 40.53 299 GLY A CA 1
ATOM 2299 C C . GLY A 1 299 ? -19.883 -12.960 18.421 1.00 40.53 299 GLY A C 1
ATOM 2300 O O . GLY A 1 299 ? -20.529 -12.375 19.292 1.00 40.53 299 GLY A O 1
ATOM 2301 N N . HIS A 1 300 ? -19.809 -12.474 17.179 1.00 41.09 300 HIS A N 1
ATOM 2302 C CA . HIS A 1 300 ? -20.459 -11.219 16.769 1.00 41.09 300 HIS A CA 1
ATOM 2303 C C . HIS A 1 300 ? -21.855 -11.427 16.141 1.00 41.09 300 HIS A C 1
ATOM 2305 O O . HIS A 1 300 ? -22.064 -12.321 15.326 1.00 41.09 300 HIS A O 1
ATOM 2311 N N . ARG A 1 301 ? -22.827 -10.574 16.515 1.00 35.91 301 ARG A N 1
ATOM 2312 C CA . ARG A 1 301 ? -24.166 -10.477 15.896 1.00 35.91 301 ARG A CA 1
ATOM 2313 C C . ARG A 1 301 ? -24.122 -9.526 14.696 1.00 35.91 301 ARG A C 1
ATOM 2315 O O . ARG A 1 301 ? -23.683 -8.390 14.840 1.00 35.91 301 ARG A O 1
ATOM 2322 N N . ILE A 1 302 ? -24.637 -9.975 13.555 1.00 36.97 302 ILE A N 1
ATOM 2323 C CA . ILE A 1 302 ? -24.724 -9.210 12.302 1.00 36.97 302 ILE A CA 1
ATOM 2324 C C . ILE A 1 302 ? -26.014 -8.379 12.310 1.00 36.97 302 ILE A C 1
ATOM 2326 O O . ILE A 1 302 ? -27.086 -8.914 12.597 1.00 36.97 302 ILE A O 1
ATOM 2330 N N . VAL A 1 303 ? -25.929 -7.091 11.971 1.00 29.55 303 VAL A N 1
ATOM 2331 C CA . VAL A 1 303 ? -27.098 -6.239 11.696 1.00 29.55 303 VAL A CA 1
ATOM 2332 C C . VAL A 1 303 ? -27.092 -5.910 10.199 1.00 29.55 303 VAL A C 1
ATOM 2334 O O . VAL A 1 303 ? -26.141 -5.279 9.743 1.00 29.55 303 VAL A O 1
ATOM 2337 N N . PRO A 1 304 ? -28.098 -6.336 9.416 1.00 27.05 304 PRO A N 1
ATOM 2338 C CA . PRO A 1 304 ? -28.154 -6.044 7.987 1.00 27.05 304 PRO A CA 1
ATOM 2339 C C . PRO A 1 304 ? -28.597 -4.592 7.752 1.00 27.05 304 PRO A C 1
ATOM 2341 O O . PRO A 1 304 ? -29.588 -4.142 8.333 1.00 27.05 304 PRO A O 1
ATOM 2344 N N . SER A 1 305 ? -27.888 -3.861 6.890 1.00 29.61 305 SER A N 1
ATOM 2345 C CA . SER A 1 305 ? -28.323 -2.552 6.389 1.00 29.61 305 SER A CA 1
ATOM 2346 C C . SER A 1 305 ? -29.264 -2.730 5.197 1.00 29.61 305 SER A C 1
ATOM 2348 O O . SER A 1 305 ? -28.960 -3.493 4.282 1.00 29.61 305 SER A O 1
ATOM 2350 N N . ARG A 1 306 ? -30.404 -2.034 5.230 1.00 32.44 306 ARG A N 1
ATOM 2351 C CA . ARG A 1 306 ? -31.282 -1.819 4.071 1.00 32.44 306 ARG A CA 1
ATOM 2352 C C . ARG A 1 306 ? -30.785 -0.651 3.236 1.00 32.44 306 ARG A C 1
ATOM 2354 O O . ARG A 1 306 ? -30.238 0.286 3.860 1.00 32.44 306 ARG A O 1
#